Protein AF-A0A037ZF15-F1 (afdb_monomer_lite)

Secondary structure (DSSP, 8-state):
---------------------EEEEEEEE--TT-SS-SEEEEEE-TTT-EEEEEEHHHHHHHSS-EEEEEEEEETTEEEEEEEEEE--STT--EEEEEEEEE-TTT-EEEEEEEETT-S--EEEEEEEEEPPHHHHHHHHHHHHHHHGGGHHHHHHHHHS---SS-EEEEEEEE-S-TT---SS-EEEEEEEE-PPS--EEEEEEE-TTS-EEEEEEEE------SS--EEEEEE--HHHHHHTTTPPP-EEEEEEEEPTTPPPPPPEEEEEETTS--EEEE---PEE-

Structure (mmCIF, N/CA/C/O backbone):
data_AF-A0A037ZF15-F1
#
_entry.id   AF-A0A037ZF15-F1
#
loop_
_atom_site.group_PDB
_atom_site.id
_atom_site.type_symbol
_atom_site.label_atom_id
_atom_site.label_alt_id
_atom_site.label_comp_id
_atom_site.label_asym_id
_atom_site.label_entity_id
_atom_site.label_seq_id
_atom_site.pdbx_PDB_ins_code
_atom_site.Cartn_x
_atom_site.Cartn_y
_atom_site.Cartn_z
_atom_site.occupancy
_atom_site.B_iso_or_equiv
_atom_site.auth_seq_id
_atom_site.auth_comp_id
_atom_site.auth_asym_id
_atom_site.auth_atom_id
_atom_site.pdbx_PDB_model_num
ATOM 1 N N . MET A 1 1 ? 17.202 -53.466 44.828 1.00 41.94 1 MET A N 1
ATOM 2 C CA . MET A 1 1 ? 16.366 -52.278 44.547 1.00 41.94 1 MET A CA 1
ATOM 3 C C . MET A 1 1 ? 16.723 -51.755 43.160 1.00 41.94 1 MET A C 1
ATOM 5 O O . MET A 1 1 ? 17.850 -51.326 42.969 1.00 41.94 1 MET A O 1
ATOM 9 N N . ARG A 1 2 ? 15.831 -51.897 42.168 1.00 46.41 2 ARG A N 1
ATOM 10 C CA . ARG A 1 2 ? 16.036 -51.421 40.786 1.00 46.41 2 ARG A CA 1
ATOM 11 C C . ARG A 1 2 ? 15.234 -50.133 40.595 1.00 46.41 2 ARG A C 1
ATOM 13 O O . ARG A 1 2 ? 14.013 -50.162 40.702 1.00 46.41 2 ARG A O 1
ATOM 20 N N . ALA A 1 3 ? 15.932 -49.024 40.365 1.00 49.81 3 ALA A N 1
ATOM 21 C C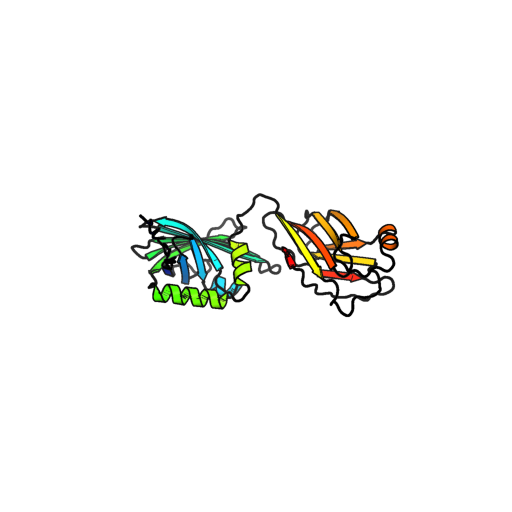A . ALA A 1 3 ? 15.341 -47.717 40.112 1.00 49.81 3 ALA A CA 1
ATOM 22 C C . ALA A 1 3 ? 14.721 -47.685 38.705 1.00 49.81 3 ALA A C 1
ATOM 24 O O . ALA A 1 3 ? 15.424 -47.838 37.707 1.00 49.81 3 ALA A O 1
ATOM 25 N N . PHE A 1 4 ? 13.402 -47.505 38.635 1.00 54.94 4 PHE A N 1
ATOM 26 C CA . PHE A 1 4 ? 12.681 -47.228 37.396 1.00 54.94 4 PHE A CA 1
ATOM 27 C C . PHE A 1 4 ? 12.798 -45.729 37.083 1.00 54.94 4 PHE A C 1
ATOM 29 O O . PHE A 1 4 ? 12.169 -44.896 37.732 1.00 54.94 4 PHE A O 1
ATOM 36 N N . LEU A 1 5 ? 13.624 -45.390 36.093 1.00 58.44 5 LEU A N 1
ATOM 37 C CA . LEU A 1 5 ? 13.696 -44.059 35.488 1.00 58.44 5 LEU A CA 1
ATOM 38 C C . LEU A 1 5 ? 12.471 -43.861 34.580 1.00 58.44 5 LEU A C 1
ATOM 40 O O . LEU A 1 5 ? 12.436 -44.343 33.450 1.00 58.44 5 LEU A O 1
ATOM 44 N N . PHE A 1 6 ? 11.456 -43.159 35.083 1.00 57.12 6 PHE A N 1
ATOM 45 C CA . PHE A 1 6 ? 10.334 -42.670 34.281 1.00 57.12 6 PHE A CA 1
ATOM 46 C C . PHE A 1 6 ? 10.813 -41.489 33.424 1.00 57.12 6 PHE A C 1
ATOM 48 O O . PHE A 1 6 ? 10.979 -40.372 33.912 1.00 57.12 6 PHE A O 1
ATOM 55 N N . SER A 1 7 ? 11.074 -41.744 32.141 1.00 62.94 7 SER A N 1
ATOM 56 C CA . SER A 1 7 ? 11.384 -40.704 31.159 1.00 62.94 7 SER A CA 1
ATOM 57 C C . SER A 1 7 ? 10.085 -40.004 30.751 1.00 62.94 7 SER A C 1
ATOM 59 O O . SER A 1 7 ? 9.268 -40.548 30.010 1.00 62.94 7 SER A O 1
ATOM 61 N N . LEU A 1 8 ? 9.860 -38.810 31.299 1.00 66.56 8 LEU A N 1
ATOM 62 C CA . LEU A 1 8 ? 8.741 -37.936 30.956 1.00 66.56 8 LEU A CA 1
ATOM 63 C C . LEU A 1 8 ? 9.006 -37.331 29.568 1.00 66.56 8 LEU A C 1
ATOM 65 O O . LEU A 1 8 ? 9.701 -36.325 29.433 1.00 66.56 8 LEU A O 1
ATOM 69 N N . ILE A 1 9 ? 8.469 -37.959 28.521 1.00 67.81 9 ILE A N 1
ATOM 70 C CA . ILE A 1 9 ? 8.441 -37.382 27.173 1.00 67.81 9 ILE A CA 1
ATOM 71 C C . ILE A 1 9 ? 7.419 -36.240 27.198 1.00 67.81 9 ILE A C 1
ATOM 73 O O . ILE A 1 9 ? 6.225 -36.436 26.972 1.00 67.81 9 ILE A O 1
ATOM 77 N N . PHE A 1 10 ? 7.889 -35.034 27.521 1.00 66.88 10 PHE A N 1
ATOM 78 C CA . PHE A 1 10 ? 7.120 -33.802 27.384 1.00 66.88 10 PHE A CA 1
ATOM 79 C C . PHE A 1 10 ? 6.881 -33.566 25.888 1.00 66.88 10 PHE A C 1
ATOM 81 O O . PHE A 1 10 ? 7.710 -32.992 25.182 1.00 66.88 10 PHE A O 1
ATOM 88 N N . SER A 1 11 ? 5.755 -34.068 25.383 1.00 64.19 11 SER A N 1
ATOM 89 C CA . SER A 1 11 ? 5.281 -33.772 24.033 1.00 64.19 11 SER A CA 1
ATOM 90 C C . SER A 1 11 ? 4.862 -32.305 23.997 1.00 64.19 11 SER A C 1
ATOM 92 O O . SER A 1 11 ? 3.709 -31.967 24.262 1.00 64.19 11 SER A O 1
ATOM 94 N N . PHE A 1 12 ? 5.824 -31.420 23.726 1.00 63.19 12 PHE A N 1
ATOM 95 C CA . PHE A 1 12 ? 5.587 -30.008 23.449 1.00 63.19 12 PHE A CA 1
ATOM 96 C C . PHE A 1 12 ? 4.746 -29.918 22.172 1.00 63.19 12 PHE A C 1
ATOM 98 O O . PHE A 1 12 ? 5.258 -29.873 21.054 1.00 63.19 12 PHE A O 1
ATOM 105 N N . SER A 1 13 ? 3.425 -29.943 22.341 1.00 57.00 13 SER A N 1
ATOM 106 C CA . SER A 1 13 ? 2.488 -29.621 21.275 1.00 57.00 13 SER A CA 1
ATOM 107 C C . SER A 1 13 ? 2.694 -28.149 20.953 1.00 57.00 13 SER A C 1
ATOM 109 O O . SER A 1 13 ? 2.249 -27.274 21.691 1.00 57.00 13 SER A O 1
ATOM 111 N N . LEU A 1 14 ? 3.432 -27.873 19.878 1.00 64.25 14 LEU A N 1
ATOM 112 C CA . LEU A 1 14 ? 3.553 -26.542 19.299 1.00 64.25 14 LEU A CA 1
ATOM 113 C C . LEU A 1 14 ? 2.180 -26.140 18.753 1.00 64.25 14 LEU A C 1
ATOM 115 O O . LEU A 1 14 ? 1.916 -26.240 17.556 1.00 64.25 14 LEU A O 1
ATOM 119 N N . THR A 1 15 ? 1.289 -25.688 19.632 1.00 58.38 15 THR A N 1
ATOM 120 C CA . THR A 1 15 ? 0.087 -24.970 19.231 1.00 58.38 15 THR A CA 1
ATOM 121 C C . THR A 1 15 ? 0.548 -23.659 18.615 1.00 58.38 15 THR A C 1
ATOM 123 O O . THR A 1 15 ? 0.782 -22.667 19.307 1.00 58.38 15 THR A O 1
ATOM 126 N N . HIS A 1 16 ? 0.730 -23.666 17.295 1.00 62.66 16 HIS A N 1
ATOM 127 C CA . HIS A 1 16 ? 0.762 -22.443 16.516 1.00 62.66 16 HIS A CA 1
ATOM 128 C C . HIS A 1 16 ? -0.604 -21.790 16.689 1.00 62.66 16 HIS A C 1
ATOM 130 O O . HIS A 1 16 ? -1.558 -22.130 15.993 1.00 62.66 16 HIS A O 1
ATOM 136 N N . SER A 1 17 ? -0.711 -20.872 17.650 1.00 66.62 17 SER A N 1
ATOM 137 C CA . SER A 1 17 ? -1.832 -19.947 17.696 1.00 66.62 17 SER A CA 1
ATOM 138 C C . SER A 1 17 ? -1.804 -19.189 16.380 1.00 66.62 17 SER A C 1
ATOM 140 O O . SER A 1 17 ? -0.957 -18.315 16.182 1.00 66.62 17 SER A O 1
ATOM 142 N N . ALA A 1 18 ? -2.671 -19.594 15.455 1.00 72.06 18 ALA A N 1
ATOM 143 C CA . ALA A 1 18 ? -2.921 -18.856 14.237 1.00 72.06 18 ALA A CA 1
ATOM 144 C C . ALA A 1 18 ? -3.407 -17.475 14.676 1.00 72.06 18 ALA A C 1
ATOM 146 O O . ALA A 1 18 ? -4.492 -17.354 15.251 1.00 72.06 18 ALA A O 1
ATOM 147 N N . HIS A 1 19 ? -2.561 -16.463 14.486 1.00 75.69 19 HIS A N 1
ATOM 148 C CA . HIS A 1 19 ? -2.896 -15.094 14.861 1.00 75.69 19 HIS A CA 1
ATOM 149 C C . HIS A 1 19 ? -4.149 -14.679 14.095 1.00 75.69 19 HIS A C 1
ATOM 151 O O . HIS A 1 19 ? -4.355 -15.072 12.942 1.00 75.69 19 HIS A O 1
ATOM 157 N N . ALA A 1 20 ? -5.047 -13.981 14.784 1.00 84.94 20 ALA A N 1
ATOM 158 C CA . ALA A 1 20 ? -6.288 -13.532 14.185 1.00 84.94 20 ALA A CA 1
ATOM 159 C C . ALA A 1 20 ? -5.956 -12.431 13.177 1.00 84.94 20 ALA A C 1
ATOM 161 O O . ALA A 1 20 ? -5.525 -11.347 13.556 1.00 84.94 20 ALA A O 1
ATOM 162 N N . ILE A 1 21 ? -6.133 -12.742 11.897 1.00 91.25 21 ILE A N 1
ATOM 163 C CA . ILE A 1 21 ? -6.060 -11.751 10.831 1.00 91.25 21 ILE A CA 1
ATOM 164 C C . ILE A 1 21 ? -7.295 -10.871 10.935 1.00 91.25 21 ILE A C 1
ATOM 166 O O . ILE A 1 21 ? -8.427 -11.366 10.959 1.00 91.25 21 ILE A O 1
ATOM 170 N N . GLU A 1 22 ? -7.055 -9.571 11.004 1.00 96.19 22 GLU A N 1
ATOM 171 C CA . GLU A 1 22 ? -8.074 -8.536 11.064 1.00 96.19 22 GLU A CA 1
ATOM 172 C C . GLU A 1 22 ? -8.103 -7.763 9.744 1.00 96.19 22 GLU A C 1
ATOM 174 O O . GLU A 1 22 ? -7.170 -7.827 8.938 1.00 96.19 22 GLU A O 1
ATOM 179 N N . GLY A 1 23 ? -9.178 -7.020 9.491 1.00 96.75 23 GLY A N 1
ATOM 180 C CA . GLY A 1 23 ? -9.256 -6.207 8.289 1.00 96.75 23 GLY A CA 1
ATOM 181 C C . GLY A 1 23 ? -10.331 -5.138 8.335 1.00 96.75 23 GLY A C 1
ATOM 182 O O . GLY A 1 23 ? -11.228 -5.168 9.178 1.00 96.75 23 GLY A O 1
ATOM 183 N N . PHE A 1 24 ? -10.217 -4.199 7.405 1.00 98.31 24 PHE A N 1
ATOM 184 C CA . PHE A 1 24 ? -11.147 -3.099 7.211 1.00 98.31 24 PHE A CA 1
ATOM 185 C C . PHE A 1 24 ? -11.479 -2.944 5.731 1.00 98.31 24 PHE A C 1
ATOM 187 O O . PHE A 1 24 ? -10.612 -3.114 4.870 1.00 98.31 24 PHE A O 1
ATOM 194 N N . GLU A 1 25 ? -12.715 -2.552 5.455 1.00 98.12 25 GLU A N 1
ATOM 195 C CA . GLU A 1 25 ? -13.132 -2.008 4.167 1.00 98.12 25 GLU A CA 1
ATOM 196 C C . GLU A 1 25 ? -13.562 -0.562 4.381 1.00 98.12 25 GLU A C 1
ATOM 198 O O . GLU A 1 25 ? -14.406 -0.275 5.229 1.00 98.12 25 GLU A O 1
ATOM 203 N N . CYS A 1 26 ? -12.912 0.357 3.677 1.00 98.31 26 CYS A N 1
ATOM 204 C CA . CYS A 1 26 ? -12.979 1.782 3.949 1.00 98.31 26 CYS A CA 1
ATOM 205 C C . CYS A 1 26 ? -13.532 2.531 2.749 1.00 98.31 26 CYS A C 1
ATOM 207 O O . CYS A 1 26 ? -13.020 2.382 1.643 1.00 98.31 26 CYS A O 1
ATOM 209 N N . GLN A 1 27 ? -14.512 3.394 2.995 1.00 98.19 27 GLN A N 1
ATOM 210 C CA . GLN A 1 27 ? -15.056 4.338 2.033 1.00 98.19 27 GLN A CA 1
ATOM 211 C C . GLN A 1 27 ? -14.604 5.749 2.406 1.00 98.19 27 GLN A C 1
ATOM 213 O O . GLN A 1 27 ? -14.796 6.198 3.537 1.00 98.19 27 GLN A O 1
ATOM 218 N N . ILE A 1 28 ? -13.986 6.444 1.457 1.00 97.50 28 ILE A N 1
ATOM 219 C CA . ILE A 1 28 ? -13.404 7.771 1.631 1.00 97.50 28 ILE A CA 1
ATOM 220 C C . ILE A 1 28 ? -14.238 8.797 0.878 1.00 97.50 28 ILE A C 1
ATOM 222 O O . ILE A 1 28 ? -14.429 8.706 -0.337 1.00 97.50 28 ILE A O 1
ATOM 226 N N . ASP A 1 29 ? -14.680 9.809 1.614 1.00 94.44 29 ASP A N 1
ATOM 227 C CA . ASP A 1 29 ? -15.205 11.036 1.047 1.00 94.44 29 ASP A CA 1
ATOM 228 C C . ASP A 1 29 ? -14.026 11.920 0.619 1.00 94.44 29 ASP A C 1
ATOM 230 O O . ASP A 1 29 ? -13.161 12.312 1.416 1.00 94.44 29 ASP A O 1
ATOM 234 N N . GLN A 1 30 ? -13.948 12.184 -0.681 1.00 86.19 30 GLN A N 1
ATOM 235 C CA . GLN A 1 30 ? -12.920 13.027 -1.266 1.00 86.19 30 GLN A CA 1
ATOM 236 C C . GLN A 1 30 ? -13.493 13.904 -2.369 1.00 86.19 30 GLN A C 1
ATOM 238 O O . GLN A 1 30 ? -14.419 13.532 -3.091 1.00 86.19 30 GLN A O 1
ATOM 243 N N . LYS A 1 31 ? -12.857 15.060 -2.561 1.00 82.69 31 LYS A N 1
ATOM 244 C CA . LYS A 1 31 ? -13.119 15.899 -3.729 1.00 82.69 31 LYS A CA 1
ATOM 245 C C . LYS A 1 31 ? -12.603 15.200 -4.999 1.00 82.69 31 LYS A C 1
ATOM 247 O O . LYS A 1 31 ? -11.514 14.623 -4.944 1.00 82.69 31 LYS A O 1
ATOM 252 N N . PRO A 1 32 ? -13.325 15.297 -6.131 1.00 74.75 32 PRO A N 1
ATOM 253 C CA . PRO A 1 32 ? -12.869 14.771 -7.417 1.00 74.75 32 PRO A CA 1
ATOM 254 C C . PRO A 1 32 ? -11.454 15.246 -7.786 1.00 74.75 32 PRO A C 1
ATOM 256 O O . PRO A 1 32 ? -11.061 16.364 -7.446 1.00 74.75 32 PRO A O 1
ATOM 259 N N . GLY A 1 33 ? -10.702 14.405 -8.503 1.00 69.50 33 GLY A N 1
ATOM 260 C CA . GLY A 1 33 ? -9.379 14.753 -9.045 1.00 69.50 33 GLY A CA 1
ATOM 261 C C . GLY A 1 33 ? -8.201 14.611 -8.074 1.00 69.50 33 GLY A C 1
ATOM 262 O O . GLY A 1 33 ? -7.117 15.114 -8.360 1.00 69.50 33 GLY A O 1
ATOM 263 N N . ARG A 1 34 ? -8.381 13.944 -6.927 1.00 81.44 34 ARG A N 1
ATOM 264 C CA . ARG A 1 34 ? -7.298 13.655 -5.973 1.00 81.44 34 ARG A CA 1
ATOM 265 C C . ARG A 1 34 ? -6.849 12.198 -6.080 1.00 81.44 34 ARG A C 1
ATOM 267 O O . ARG A 1 34 ? -7.652 11.311 -6.331 1.00 81.44 34 ARG A O 1
ATOM 274 N N . TYR A 1 35 ? -5.566 11.944 -5.829 1.00 86.56 35 TYR A N 1
ATOM 275 C CA . TYR A 1 35 ? -4.960 10.599 -5.836 1.00 86.56 35 TYR A CA 1
ATOM 276 C C . TYR A 1 35 ? -5.238 9.783 -4.558 1.00 86.56 35 TYR A C 1
ATOM 278 O O . TYR A 1 35 ? -4.458 8.906 -4.175 1.00 86.56 35 TYR A O 1
ATOM 286 N N . VAL A 1 36 ? -6.322 10.105 -3.854 1.00 93.38 36 VAL A N 1
ATOM 287 C CA . VAL A 1 36 ? -6.802 9.329 -2.712 1.00 93.38 36 VAL A CA 1
ATOM 288 C C . VAL A 1 36 ? -7.813 8.313 -3.266 1.00 93.38 36 VAL A C 1
ATOM 290 O O . VAL A 1 36 ? -8.598 8.662 -4.140 1.00 93.38 36 VAL A O 1
ATOM 293 N N . PRO A 1 37 ? -7.799 7.037 -2.861 1.00 93.75 37 PRO A N 1
ATOM 294 C CA . PRO A 1 37 ? -8.804 6.082 -3.321 1.00 93.75 37 PRO A CA 1
ATOM 295 C C . PRO A 1 37 ? -10.168 6.370 -2.680 1.00 93.75 37 PRO A C 1
ATOM 297 O O . PRO A 1 37 ? -10.235 6.692 -1.495 1.00 93.75 37 PRO A O 1
ATOM 300 N N . HIS A 1 38 ? -11.256 6.208 -3.441 1.00 96.00 38 HIS A N 1
ATOM 301 C CA . HIS A 1 38 ? -12.625 6.280 -2.904 1.00 96.00 38 HIS A CA 1
ATOM 302 C C . HIS A 1 38 ? -12.962 5.092 -2.004 1.00 96.00 38 HIS A C 1
ATOM 304 O O . HIS A 1 38 ? -13.712 5.239 -1.045 1.00 96.00 38 HIS A O 1
ATOM 310 N N . VAL A 1 39 ? -12.424 3.915 -2.325 1.00 96.81 39 VAL A N 1
ATOM 311 C CA . VAL A 1 39 ? -12.587 2.692 -1.542 1.00 96.81 39 VAL A CA 1
ATOM 312 C C . VAL A 1 39 ? -11.239 1.994 -1.462 1.00 96.81 39 VAL A C 1
ATOM 314 O O . VAL A 1 39 ? -10.546 1.891 -2.475 1.00 96.81 39 VAL A O 1
ATOM 317 N N . PHE A 1 40 ? -10.871 1.515 -0.278 1.00 97.94 40 PHE A N 1
ATOM 318 C CA . PHE A 1 40 ? -9.743 0.603 -0.118 1.00 97.94 40 PHE A CA 1
ATOM 319 C C . PHE A 1 40 ? -10.054 -0.469 0.921 1.00 97.94 40 PHE A C 1
ATOM 321 O O . PHE A 1 40 ? -10.785 -0.234 1.885 1.00 97.94 40 PHE A O 1
ATOM 328 N N . SER A 1 41 ? -9.457 -1.639 0.745 1.00 98.12 41 SER A N 1
ATOM 329 C CA . SER A 1 41 ? -9.519 -2.736 1.702 1.00 98.12 41 SER A CA 1
ATOM 330 C C . SER A 1 41 ? -8.125 -3.011 2.250 1.00 98.12 41 SER A C 1
ATOM 332 O O . SER A 1 41 ? -7.133 -2.953 1.520 1.00 98.12 41 SER A O 1
ATOM 334 N N . VAL A 1 42 ? -8.041 -3.319 3.541 1.00 97.94 42 VAL A N 1
ATOM 335 C CA . VAL A 1 42 ? -6.786 -3.665 4.211 1.00 97.94 42 VAL A CA 1
ATOM 336 C C . VAL A 1 42 ? -6.982 -4.881 5.103 1.00 97.94 42 VAL A C 1
ATOM 338 O O . VAL A 1 42 ? -7.932 -4.931 5.879 1.00 97.94 42 VAL A O 1
ATOM 341 N N . THR A 1 43 ? -6.073 -5.848 5.019 1.00 97.19 43 THR A N 1
ATOM 342 C CA . THR A 1 43 ? -5.933 -6.926 6.008 1.00 97.19 43 THR A CA 1
ATOM 343 C C . THR A 1 43 ? -4.613 -6.761 6.739 1.00 97.19 43 THR A C 1
ATOM 345 O O . THR A 1 43 ? -3.643 -6.267 6.162 1.00 97.19 43 THR A O 1
ATOM 348 N N . TYR A 1 44 ? -4.561 -7.130 8.015 1.00 96.81 44 TYR A N 1
ATOM 349 C CA . TYR A 1 44 ? -3.337 -7.036 8.798 1.00 96.81 44 TYR A CA 1
ATOM 350 C C . TYR A 1 44 ? -3.268 -8.074 9.914 1.00 96.81 44 TYR A C 1
ATOM 352 O O . TYR A 1 44 ? -4.286 -8.540 10.428 1.00 96.81 44 TYR A O 1
ATOM 360 N N . ASP A 1 45 ? -2.038 -8.389 10.307 1.00 95.06 45 ASP A N 1
ATOM 361 C CA . ASP A 1 45 ? -1.735 -9.192 11.486 1.00 95.06 45 ASP A CA 1
ATOM 362 C C . ASP A 1 45 ? -1.197 -8.269 12.597 1.00 95.06 45 ASP A C 1
ATOM 364 O O . ASP A 1 45 ? -0.128 -7.659 12.441 1.00 95.06 45 ASP A O 1
ATOM 368 N N . PRO A 1 46 ? -1.896 -8.144 13.741 1.00 94.88 46 PRO A N 1
ATOM 369 C CA . PRO A 1 46 ? -1.472 -7.266 14.828 1.00 94.88 46 PRO A CA 1
ATOM 370 C C . PRO A 1 46 ? -0.124 -7.672 15.444 1.00 94.88 46 PRO A C 1
ATOM 372 O O . PRO A 1 46 ? 0.569 -6.814 16.000 1.00 94.88 46 PRO A O 1
ATOM 375 N N . LYS A 1 47 ? 0.273 -8.949 15.344 1.00 92.56 47 LYS A N 1
ATOM 376 C CA . LYS A 1 47 ? 1.525 -9.453 15.917 1.00 92.56 47 LYS A CA 1
ATOM 377 C C . LYS A 1 47 ? 2.725 -9.132 15.035 1.00 92.56 47 LYS A C 1
ATOM 379 O O . LYS A 1 47 ? 3.700 -8.568 15.529 1.00 92.56 47 LYS A O 1
ATOM 384 N N . SER A 1 48 ? 2.674 -9.495 13.754 1.00 93.31 48 SER A N 1
ATOM 385 C CA . SER A 1 48 ? 3.775 -9.232 12.814 1.00 93.31 48 SER A CA 1
ATOM 386 C C . SER A 1 48 ? 3.821 -7.777 12.340 1.00 93.31 48 SER A C 1
ATOM 388 O O . SER A 1 48 ? 4.865 -7.314 11.880 1.00 93.31 48 SER A O 1
ATOM 390 N N . ARG A 1 49 ? 2.713 -7.033 12.489 1.00 95.25 49 ARG A N 1
ATOM 391 C CA . ARG A 1 49 ? 2.519 -5.678 11.947 1.00 95.25 49 ARG A CA 1
ATOM 392 C C . ARG A 1 49 ? 2.659 -5.614 10.424 1.00 95.25 49 ARG A C 1
ATOM 394 O O . ARG A 1 49 ? 2.886 -4.531 9.872 1.00 95.25 49 ARG A O 1
ATOM 401 N N . GLU A 1 50 ? 2.514 -6.749 9.751 1.00 94.44 50 GLU A N 1
ATOM 402 C CA . GLU A 1 50 ? 2.385 -6.825 8.302 1.00 94.44 50 GLU A CA 1
ATOM 403 C C . GLU A 1 50 ? 0.926 -6.571 7.904 1.00 94.44 50 GLU A C 1
ATOM 405 O O . GLU A 1 50 ? -0.008 -6.891 8.643 1.00 94.44 50 GLU A O 1
ATOM 410 N N . ALA A 1 51 ? 0.738 -5.934 6.752 1.00 96.25 51 ALA A N 1
ATOM 411 C CA . ALA A 1 51 ? -0.573 -5.656 6.191 1.00 96.25 51 ALA A CA 1
ATOM 412 C C . ALA A 1 51 ? -0.545 -5.798 4.665 1.00 96.25 51 ALA A C 1
ATOM 414 O O . ALA A 1 51 ? 0.505 -5.654 4.037 1.00 96.25 51 ALA A O 1
ATOM 415 N N . LEU A 1 52 ? -1.706 -6.036 4.068 1.00 95.81 52 LEU A N 1
ATOM 416 C CA . LEU A 1 52 ? -1.927 -6.017 2.625 1.00 95.81 52 LEU A CA 1
ATOM 417 C C . LEU A 1 52 ? -3.043 -5.022 2.325 1.00 95.81 52 LEU A C 1
ATOM 419 O O . LEU A 1 52 ? -4.070 -5.030 3.002 1.00 95.81 52 LEU A O 1
ATOM 423 N N . VAL A 1 53 ? -2.835 -4.160 1.335 1.00 97.06 53 VAL A N 1
ATOM 424 C CA . VAL A 1 53 ? -3.793 -3.123 0.930 1.00 97.06 53 VAL A CA 1
ATOM 425 C C . VAL A 1 53 ? -4.161 -3.322 -0.532 1.00 97.06 53 VAL A C 1
ATOM 427 O O . VAL A 1 53 ? -3.302 -3.633 -1.359 1.00 97.06 53 VAL A O 1
ATOM 430 N N . PHE A 1 54 ? -5.433 -3.114 -0.852 1.00 96.81 54 PHE A N 1
ATOM 431 C CA . PHE A 1 54 ? -5.938 -3.114 -2.217 1.00 96.81 54 PHE A CA 1
ATOM 432 C C . PHE A 1 54 ? -6.949 -1.984 -2.408 1.00 96.81 54 PHE A C 1
ATOM 434 O O . PHE A 1 54 ? -7.790 -1.740 -1.546 1.00 96.81 54 PHE A O 1
ATOM 441 N N . ASP A 1 55 ? -6.853 -1.291 -3.535 1.00 95.75 55 ASP A N 1
ATOM 442 C CA . ASP A 1 55 ? -7.745 -0.211 -3.947 1.00 95.75 55 ASP A CA 1
ATOM 443 C C . ASP A 1 55 ? -7.725 -0.085 -5.479 1.00 95.75 55 ASP A C 1
ATOM 445 O O . ASP A 1 55 ? -6.944 -0.758 -6.152 1.00 95.75 55 ASP A O 1
ATOM 449 N N . SER A 1 56 ? -8.564 0.784 -6.045 1.00 93.19 56 SER A N 1
ATOM 450 C CA . SER A 1 56 ? -8.656 0.964 -7.501 1.00 93.19 56 SER A CA 1
ATOM 451 C C . SER A 1 56 ? -7.386 1.539 -8.145 1.00 93.19 56 SER A C 1
ATOM 453 O O . SER A 1 56 ? -7.125 1.300 -9.320 1.00 93.19 56 SER A O 1
ATOM 455 N N . THR A 1 57 ? -6.590 2.309 -7.401 1.00 91.75 57 THR A N 1
ATOM 456 C CA . THR A 1 57 ? -5.298 2.843 -7.861 1.00 91.75 57 THR A CA 1
ATOM 457 C C . THR A 1 57 ? -4.261 1.724 -7.918 1.00 91.75 57 THR A C 1
ATOM 459 O O . THR A 1 57 ? -3.523 1.598 -8.895 1.00 91.75 57 THR A O 1
ATOM 462 N N . ILE A 1 58 ? -4.217 0.891 -6.879 1.00 93.94 58 ILE A N 1
ATOM 463 C CA . ILE A 1 58 ? -3.376 -0.302 -6.802 1.00 93.94 58 ILE A CA 1
ATOM 464 C C . ILE A 1 58 ? -3.744 -1.274 -7.921 1.00 93.94 58 ILE A C 1
ATOM 466 O O . ILE A 1 58 ? -2.855 -1.730 -8.633 1.00 93.94 58 ILE A O 1
ATOM 470 N N . ASP A 1 59 ? -5.032 -1.536 -8.127 1.00 92.50 59 ASP A N 1
ATOM 471 C CA . ASP A 1 59 ? -5.517 -2.391 -9.209 1.00 92.50 59 ASP A CA 1
ATOM 472 C C . ASP A 1 59 ? -5.081 -1.859 -10.581 1.00 92.50 59 ASP A C 1
ATOM 474 O O . ASP A 1 59 ? -4.415 -2.556 -11.343 1.00 92.50 59 ASP A O 1
ATOM 478 N N . HIS A 1 60 ? -5.321 -0.573 -10.848 1.00 88.44 60 HIS A N 1
ATOM 479 C CA . HIS A 1 60 ? -4.952 0.050 -12.117 1.00 88.44 60 HIS A CA 1
ATOM 480 C C . HIS A 1 60 ? -3.442 -0.024 -12.416 1.00 88.44 60 HIS A C 1
ATOM 482 O O . HIS A 1 60 ? -3.040 -0.265 -13.557 1.00 88.44 60 HIS A O 1
ATOM 488 N N . PHE A 1 61 ? -2.583 0.181 -11.409 1.00 87.19 61 PHE A N 1
ATOM 489 C CA . PHE A 1 61 ? -1.135 0.247 -11.626 1.00 87.19 61 PHE A CA 1
ATOM 490 C C . PHE A 1 61 ? -0.377 -1.056 -11.373 1.00 87.19 61 PHE A C 1
ATOM 492 O O . PHE A 1 61 ? 0.713 -1.210 -11.925 1.00 87.19 61 PHE A O 1
ATOM 499 N N . PHE A 1 62 ? -0.894 -1.967 -10.560 1.00 86.81 62 PHE A N 1
ATOM 500 C CA . PHE A 1 62 ? -0.184 -3.175 -10.132 1.00 86.81 62 PHE A CA 1
ATOM 501 C C . PHE A 1 62 ? -1.006 -4.448 -10.357 1.00 86.81 62 PHE A C 1
ATOM 503 O O . PHE A 1 62 ? -0.412 -5.515 -10.468 1.00 86.81 62 PHE A O 1
ATOM 510 N N . GLY A 1 63 ? -2.339 -4.354 -10.435 1.00 89.06 63 GLY A N 1
ATOM 511 C CA . GLY A 1 63 ? -3.250 -5.489 -10.634 1.00 89.06 63 GLY A CA 1
ATOM 512 C C . GLY A 1 63 ? -3.315 -6.471 -9.460 1.00 89.06 63 GLY A C 1
ATOM 513 O O . GLY A 1 63 ? -4.017 -7.476 -9.527 1.00 89.06 63 GLY A O 1
ATOM 514 N N . VAL A 1 64 ? -2.566 -6.207 -8.388 1.00 90.81 64 VAL A N 1
ATOM 515 C CA . VAL A 1 64 ? -2.447 -7.071 -7.213 1.00 90.81 64 VAL A CA 1
ATOM 516 C C . VAL A 1 64 ? -2.331 -6.219 -5.950 1.00 90.81 64 VAL A C 1
ATOM 518 O O . VAL A 1 64 ? -1.825 -5.096 -6.019 1.00 90.81 64 VAL A O 1
ATOM 521 N N . PRO A 1 65 ? -2.758 -6.728 -4.784 1.00 93.75 65 PRO A N 1
ATOM 522 C CA . PRO A 1 65 ? -2.566 -6.055 -3.507 1.00 93.75 65 PRO A CA 1
ATOM 523 C C . PRO A 1 65 ? -1.101 -5.779 -3.229 1.00 93.75 65 PRO A C 1
ATOM 525 O O . PRO A 1 65 ? -0.215 -6.536 -3.611 1.00 93.75 65 PRO A O 1
ATOM 528 N N . ILE A 1 66 ? -0.855 -4.704 -2.504 1.00 93.81 66 ILE A N 1
ATOM 529 C CA . ILE A 1 66 ? 0.488 -4.286 -2.132 1.00 93.81 66 ILE A CA 1
ATOM 530 C C . ILE A 1 66 ? 0.715 -4.473 -0.643 1.00 93.81 66 ILE A C 1
ATOM 532 O O . ILE A 1 66 ? -0.172 -4.288 0.192 1.00 93.81 66 ILE A O 1
ATOM 536 N N . ALA A 1 67 ? 1.955 -4.798 -0.310 1.00 94.25 67 ALA A N 1
ATOM 537 C CA . ALA A 1 67 ? 2.378 -4.896 1.068 1.00 94.25 67 ALA A CA 1
ATOM 538 C C . ALA A 1 67 ? 2.421 -3.517 1.744 1.00 94.25 67 ALA A C 1
ATOM 540 O O . ALA A 1 67 ? 2.936 -2.525 1.219 1.00 94.25 67 ALA A O 1
ATOM 541 N N . ALA A 1 68 ? 1.884 -3.490 2.954 1.00 96.19 68 ALA A N 1
ATOM 542 C CA . ALA A 1 68 ? 1.790 -2.351 3.841 1.00 96.19 68 ALA A CA 1
ATOM 543 C C . ALA A 1 68 ? 2.328 -2.730 5.226 1.00 96.19 68 ALA A C 1
ATOM 545 O O . ALA A 1 68 ? 2.616 -3.890 5.528 1.00 96.19 68 ALA A O 1
ATOM 546 N N . ARG A 1 69 ? 2.475 -1.732 6.095 1.00 96.12 69 ARG A N 1
ATOM 547 C CA . ARG A 1 69 ? 2.926 -1.934 7.472 1.00 96.12 69 ARG A CA 1
ATOM 548 C C . ARG A 1 69 ? 2.022 -1.228 8.458 1.00 96.12 69 ARG A C 1
ATOM 550 O O . ARG A 1 69 ? 1.627 -0.079 8.242 1.00 96.12 69 ARG A O 1
ATOM 557 N N . VAL A 1 70 ? 1.802 -1.875 9.595 1.00 97.50 70 VAL A N 1
ATOM 558 C CA . VAL A 1 70 ? 1.170 -1.249 10.748 1.00 97.50 70 VAL A CA 1
ATOM 559 C C . VAL A 1 70 ? 2.227 -0.532 11.586 1.00 97.50 70 VAL A C 1
ATOM 561 O O . VAL A 1 70 ? 3.062 -1.131 12.259 1.00 97.50 70 VAL A O 1
ATOM 564 N N . THR A 1 71 ? 2.222 0.793 11.512 1.00 97.00 71 THR A N 1
ATOM 565 C CA . THR A 1 71 ? 3.214 1.657 12.173 1.00 97.00 71 THR A CA 1
ATOM 566 C C . THR A 1 71 ? 2.835 1.999 13.613 1.00 97.00 71 THR A C 1
ATOM 568 O O . THR A 1 71 ? 3.708 2.312 14.419 1.00 97.00 71 THR A O 1
ATOM 571 N N . ALA A 1 72 ? 1.548 1.918 13.956 1.00 97.62 72 ALA A N 1
ATOM 572 C CA . ALA A 1 72 ? 1.041 2.106 15.311 1.00 97.62 72 ALA A CA 1
ATOM 573 C C . ALA A 1 72 ? -0.277 1.344 15.501 1.00 97.62 72 ALA A C 1
ATOM 575 O O . ALA A 1 72 ? -1.107 1.343 14.594 1.00 97.62 72 ALA A O 1
ATOM 576 N N . ILE A 1 73 ? -0.471 0.755 16.684 1.00 97.69 73 ILE A N 1
ATOM 577 C CA . ILE A 1 73 ? -1.708 0.082 17.108 1.00 97.69 73 ILE A CA 1
ATOM 578 C C . ILE A 1 73 ? -2.018 0.531 18.537 1.00 97.69 73 ILE A C 1
ATOM 580 O O . ILE A 1 73 ? -1.153 0.464 19.410 1.00 97.69 73 ILE A O 1
ATOM 584 N N . SER A 1 74 ? -3.238 0.999 18.770 1.00 97.50 74 SER A N 1
ATOM 585 C CA . SER A 1 74 ? -3.815 1.280 20.083 1.00 97.50 74 SER A CA 1
ATOM 586 C C . SER A 1 74 ? -5.325 1.037 20.047 1.00 97.50 74 SER A C 1
ATOM 588 O O . SER A 1 74 ? -5.916 0.857 18.983 1.00 97.50 74 SER A O 1
ATOM 590 N N . SER A 1 75 ? -5.976 1.113 21.209 1.00 96.81 75 SER A N 1
ATOM 591 C CA . SER A 1 75 ? -7.434 0.975 21.329 1.00 96.81 75 SER A CA 1
ATOM 592 C C . SER A 1 75 ? -8.239 2.062 20.605 1.00 96.81 75 SER A C 1
ATOM 594 O O . SER A 1 75 ? -9.451 1.932 20.475 1.00 96.81 75 SER A O 1
ATOM 596 N N . THR A 1 76 ? -7.598 3.144 20.162 1.00 97.25 76 THR A N 1
ATOM 597 C CA . THR A 1 76 ? -8.237 4.282 19.479 1.00 97.25 76 THR A CA 1
ATOM 598 C C . THR A 1 76 ? -7.668 4.540 18.090 1.00 97.25 76 THR A C 1
ATOM 600 O O . THR A 1 76 ? -8.166 5.414 17.382 1.00 97.25 76 THR A O 1
ATOM 603 N N . ARG A 1 77 ? -6.603 3.831 17.693 1.00 97.88 77 ARG A N 1
ATOM 604 C CA . ARG A 1 77 ? -5.882 4.146 16.465 1.00 97.88 77 ARG A CA 1
ATOM 605 C C . ARG A 1 77 ? -5.078 2.972 15.929 1.00 97.88 77 ARG A C 1
ATOM 607 O O . ARG A 1 77 ? -4.179 2.477 16.600 1.00 97.88 77 ARG A O 1
ATOM 614 N N . ILE A 1 78 ? -5.277 2.664 14.657 1.00 98.38 78 ILE A N 1
ATOM 615 C CA . ILE A 1 78 ? -4.400 1.803 13.867 1.00 98.38 78 ILE A CA 1
ATOM 616 C C . ILE A 1 78 ? -3.874 2.628 12.695 1.00 98.38 78 ILE A C 1
ATOM 618 O O . ILE A 1 78 ? -4.648 3.264 11.981 1.00 98.38 78 ILE A O 1
ATOM 622 N N . ARG A 1 79 ? -2.549 2.682 12.522 1.00 98.38 79 ARG A N 1
ATOM 623 C CA . ARG A 1 79 ? -1.912 3.447 11.443 1.00 98.38 79 ARG A CA 1
ATOM 624 C C . ARG A 1 79 ? -1.243 2.521 10.440 1.00 98.38 79 ARG A C 1
ATOM 626 O O . ARG A 1 79 ? -0.221 1.910 10.748 1.00 98.38 79 ARG A O 1
ATOM 633 N N . PHE A 1 80 ? -1.760 2.525 9.223 1.00 98.38 80 PHE A N 1
ATOM 634 C CA . PHE A 1 80 ? -1.216 1.817 8.074 1.00 98.38 80 PHE A CA 1
ATOM 635 C C . PHE A 1 80 ? -0.338 2.747 7.240 1.00 98.38 80 PHE A C 1
ATOM 637 O O . PHE A 1 80 ? -0.651 3.926 7.070 1.00 98.38 80 PHE A O 1
ATOM 644 N N . SER A 1 81 ? 0.761 2.216 6.714 1.00 97.06 81 SER A N 1
ATOM 645 C CA . SER A 1 81 ? 1.635 2.925 5.784 1.00 97.06 81 SER A CA 1
ATOM 646 C C . SER A 1 81 ? 2.044 2.004 4.646 1.00 97.06 81 SER A C 1
ATOM 648 O O . SER A 1 81 ? 2.429 0.858 4.884 1.00 97.06 81 SER A O 1
ATOM 650 N N . TRP A 1 82 ? 1.972 2.510 3.421 1.00 96.31 82 TRP A N 1
ATOM 651 C CA . TRP A 1 82 ? 2.423 1.803 2.228 1.00 96.31 82 TRP A CA 1
ATOM 652 C C . TRP A 1 82 ? 2.957 2.777 1.188 1.00 96.31 82 TRP A C 1
ATOM 654 O O . TRP A 1 82 ? 2.827 4.000 1.308 1.00 96.31 82 TRP A O 1
ATOM 664 N N . ARG A 1 83 ? 3.611 2.233 0.165 1.00 92.88 83 ARG A N 1
ATOM 665 C CA . ARG A 1 83 ? 4.168 3.019 -0.931 1.00 92.88 83 ARG A CA 1
ATOM 666 C C . ARG A 1 83 ? 3.819 2.376 -2.255 1.00 92.88 83 ARG A C 1
ATOM 668 O O . ARG A 1 83 ? 3.935 1.165 -2.397 1.00 92.88 83 ARG A O 1
ATOM 675 N N . LEU A 1 84 ? 3.462 3.211 -3.221 1.00 92.50 84 LEU A N 1
ATOM 676 C CA . LEU A 1 84 ? 3.343 2.815 -4.615 1.00 92.50 84 LEU A CA 1
ATOM 677 C C . LEU A 1 84 ? 4.598 3.260 -5.336 1.00 92.50 84 LEU A C 1
ATOM 679 O O . LEU A 1 84 ? 4.939 4.448 -5.336 1.00 92.50 84 LEU A O 1
ATOM 683 N N . ARG A 1 85 ? 5.291 2.292 -5.929 1.00 89.56 85 ARG A N 1
ATOM 684 C CA . ARG A 1 85 ? 6.442 2.552 -6.775 1.00 89.56 85 ARG A CA 1
ATOM 685 C C . ARG A 1 85 ? 6.321 1.761 -8.060 1.00 89.56 85 ARG A C 1
ATOM 687 O O . ARG A 1 85 ? 6.501 0.551 -8.053 1.00 89.56 85 ARG A O 1
ATOM 694 N N . ARG A 1 86 ? 6.082 2.464 -9.160 1.00 83.56 86 ARG A N 1
ATOM 695 C CA . ARG A 1 86 ? 6.159 1.895 -10.501 1.00 83.56 86 ARG A CA 1
ATOM 696 C C . ARG A 1 86 ? 7.096 2.757 -11.315 1.00 83.56 86 ARG A C 1
ATOM 698 O O . ARG A 1 86 ? 6.941 3.974 -11.372 1.00 83.56 86 ARG A O 1
ATOM 705 N N . SER A 1 87 ? 8.100 2.127 -11.900 1.00 77.69 87 SER A N 1
ATOM 706 C CA . SER A 1 87 ? 8.924 2.775 -12.908 1.00 77.69 87 SER A CA 1
ATOM 707 C C . SER A 1 87 ? 8.501 2.221 -14.250 1.00 77.69 87 SER A C 1
ATOM 709 O O . SER A 1 87 ? 8.656 1.036 -14.511 1.00 77.69 87 SER A O 1
ATOM 711 N N . GLY A 1 88 ? 7.876 3.080 -15.044 1.00 68.81 88 GLY A N 1
ATOM 712 C CA . GLY A 1 88 ? 7.660 2.853 -16.464 1.00 68.81 88 GLY A CA 1
ATOM 713 C C . GLY A 1 88 ? 8.287 3.988 -17.269 1.00 68.81 88 GLY A C 1
ATOM 714 O O . GLY A 1 88 ? 9.072 4.775 -16.731 1.00 68.81 88 GLY A O 1
ATOM 715 N N . GLY A 1 89 ? 7.936 4.066 -18.555 1.00 54.84 89 GLY A N 1
ATOM 716 C CA . GLY A 1 89 ? 8.352 5.156 -19.442 1.00 54.84 89 GLY A CA 1
ATOM 717 C C . GLY A 1 89 ? 7.926 6.544 -18.937 1.00 54.84 89 GLY A C 1
ATOM 718 O O . GLY A 1 89 ? 7.284 6.665 -17.893 1.00 54.84 89 GLY A O 1
ATOM 719 N N . LEU A 1 90 ? 8.277 7.590 -19.696 1.00 47.25 90 LEU A N 1
ATOM 720 C CA . LEU A 1 90 ? 8.175 9.019 -19.331 1.00 47.25 90 LEU A CA 1
ATOM 721 C C . LEU A 1 90 ? 6.873 9.444 -18.617 1.00 47.25 90 LEU A C 1
ATOM 723 O O . LEU A 1 90 ? 6.914 10.357 -17.798 1.00 47.25 90 LEU A O 1
ATOM 727 N N . GLU A 1 91 ? 5.751 8.767 -18.862 1.00 55.75 91 GLU A N 1
ATOM 728 C CA . GLU A 1 91 ? 4.423 9.128 -18.347 1.00 55.75 91 GLU A CA 1
ATOM 729 C C . GLU A 1 91 ? 3.958 8.338 -17.104 1.00 55.75 91 GLU A C 1
ATOM 731 O O . GLU A 1 91 ? 2.907 8.641 -16.550 1.00 55.75 91 GLU A O 1
ATOM 736 N N . THR A 1 92 ? 4.704 7.332 -16.624 1.00 65.81 92 THR A N 1
ATOM 737 C CA . THR A 1 92 ? 4.193 6.371 -15.608 1.00 65.81 92 THR A CA 1
ATOM 738 C C . THR A 1 92 ? 5.091 6.194 -14.381 1.00 65.81 92 THR A C 1
ATOM 740 O O . THR A 1 92 ? 5.023 5.178 -13.686 1.00 65.81 92 THR A O 1
ATOM 743 N N . ASN A 1 93 ? 5.942 7.180 -14.074 1.00 80.88 93 ASN A N 1
ATOM 744 C CA . ASN A 1 93 ? 6.769 7.125 -12.867 1.00 80.88 93 ASN A CA 1
ATOM 745 C C . ASN A 1 93 ? 5.950 7.496 -11.625 1.00 80.88 93 ASN A C 1
ATOM 747 O O . ASN A 1 93 ? 5.777 8.668 -11.290 1.00 80.88 93 ASN A O 1
ATOM 751 N N . ILE A 1 94 ? 5.457 6.478 -10.929 1.00 85.38 94 ILE A N 1
ATOM 752 C CA . ILE A 1 94 ? 4.641 6.637 -9.728 1.00 85.38 94 ILE A CA 1
ATOM 753 C C . ILE A 1 94 ? 5.523 6.410 -8.521 1.00 85.38 94 ILE A C 1
ATOM 755 O O . ILE A 1 94 ? 6.164 5.367 -8.388 1.00 85.38 94 ILE A O 1
ATOM 759 N N . LYS A 1 95 ? 5.541 7.396 -7.628 1.00 91.81 95 LYS A N 1
ATOM 760 C CA . LYS A 1 95 ? 6.256 7.348 -6.353 1.00 91.81 95 LYS A CA 1
ATOM 761 C C . LYS A 1 95 ? 5.414 8.022 -5.288 1.00 91.81 95 LYS A C 1
ATOM 763 O O . LYS A 1 95 ? 5.603 9.203 -5.006 1.00 91.81 95 LYS A O 1
ATOM 768 N N . TRP A 1 96 ? 4.461 7.295 -4.727 1.00 93.62 96 TRP A N 1
ATOM 769 C CA . TRP A 1 96 ? 3.497 7.839 -3.773 1.00 93.62 96 TRP A CA 1
ATOM 770 C C . TRP A 1 96 ? 3.633 7.149 -2.420 1.00 93.62 96 TRP A C 1
ATOM 772 O O . TRP A 1 96 ? 3.829 5.937 -2.344 1.00 93.62 96 TRP A O 1
ATOM 782 N N . ALA A 1 97 ? 3.549 7.928 -1.346 1.00 95.56 97 ALA A N 1
ATOM 783 C CA . ALA A 1 97 ? 3.554 7.439 0.023 1.00 95.56 97 ALA A CA 1
ATOM 784 C C . ALA A 1 97 ? 2.182 7.665 0.655 1.00 95.56 97 ALA A C 1
ATOM 786 O O . ALA A 1 97 ? 1.705 8.797 0.725 1.00 95.56 97 ALA A O 1
ATOM 787 N N . TYR A 1 98 ? 1.579 6.586 1.135 1.00 97.19 98 TYR A N 1
ATOM 788 C CA . TYR A 1 98 ? 0.258 6.579 1.738 1.00 97.19 98 TYR A CA 1
ATOM 789 C C . TYR A 1 98 ? 0.363 6.371 3.244 1.00 97.19 98 TYR A C 1
ATOM 791 O O . TYR A 1 98 ? 1.185 5.586 3.729 1.00 97.19 98 TYR A O 1
ATOM 799 N N . ASN A 1 99 ? -0.491 7.066 3.990 1.00 97.88 99 ASN A N 1
ATOM 800 C CA . ASN A 1 99 ? -0.677 6.855 5.418 1.00 97.88 99 ASN A CA 1
ATOM 801 C C . ASN A 1 99 ? -2.166 6.913 5.740 1.00 97.88 99 ASN A C 1
ATOM 803 O O . ASN A 1 99 ? -2.775 7.972 5.597 1.00 97.88 99 ASN A O 1
ATOM 807 N N . ALA A 1 100 ? -2.727 5.802 6.208 1.00 98.31 100 ALA A N 1
ATOM 808 C CA . ALA A 1 100 ? -4.104 5.733 6.676 1.00 98.31 100 ALA A CA 1
ATOM 809 C C . ALA A 1 100 ? -4.138 5.543 8.193 1.00 98.31 100 ALA A C 1
ATOM 811 O O . ALA A 1 100 ? -3.338 4.804 8.765 1.00 98.31 100 ALA A O 1
ATOM 812 N N . VAL A 1 101 ? -5.062 6.228 8.852 1.00 98.62 101 VAL A N 1
ATOM 813 C CA . VAL A 1 101 ? -5.299 6.140 10.289 1.00 98.62 101 VAL A CA 1
ATOM 814 C C . VAL A 1 101 ? -6.758 5.780 10.493 1.00 98.62 101 VAL A C 1
ATOM 816 O O . VAL A 1 101 ? -7.617 6.592 10.168 1.00 98.62 101 VAL A O 1
ATOM 819 N N . VAL A 1 102 ? -7.012 4.593 11.038 1.00 98.62 102 VAL A N 1
ATOM 820 C CA . VAL A 1 102 ? -8.354 4.077 11.336 1.00 98.62 102 VAL A CA 1
ATOM 821 C C . VAL A 1 102 ? -8.565 4.083 12.846 1.00 98.62 102 VAL A C 1
ATOM 823 O O . VAL A 1 102 ? -7.690 3.645 13.598 1.00 98.62 102 VAL A O 1
ATOM 826 N N . ASN A 1 103 ? -9.711 4.574 13.306 1.00 98.44 103 ASN A N 1
ATOM 827 C CA . ASN A 1 103 ? -10.164 4.396 14.678 1.00 98.44 103 ASN A CA 1
ATOM 828 C C . ASN A 1 103 ? -11.010 3.113 14.757 1.00 98.44 103 ASN A C 1
ATOM 830 O O . ASN A 1 103 ? -12.126 3.088 14.238 1.00 98.44 103 ASN A O 1
ATOM 834 N N . PRO A 1 104 ? -10.524 2.046 15.415 1.00 97.31 104 PRO A N 1
ATOM 835 C CA . PRO A 1 104 ? -11.217 0.760 15.426 1.00 97.31 104 PRO A CA 1
ATOM 836 C C . PRO A 1 104 ? -12.545 0.781 16.199 1.00 97.31 104 PRO A C 1
ATOM 838 O O . PRO A 1 104 ? -13.330 -0.149 16.055 1.00 97.31 104 PRO A O 1
ATOM 841 N N . LYS A 1 105 ? -12.815 1.808 17.022 1.00 97.19 105 LYS A N 1
ATOM 842 C CA . LYS A 1 105 ? -14.053 1.888 17.815 1.00 97.19 105 LYS A CA 1
ATOM 843 C C . LYS A 1 105 ? -15.247 2.402 17.021 1.00 97.19 105 LYS A C 1
ATOM 845 O O . LYS A 1 105 ? -16.352 1.918 17.224 1.00 97.19 105 LYS A O 1
ATOM 850 N N . ASN A 1 106 ? -15.036 3.417 16.187 1.00 97.88 106 ASN A N 1
ATOM 851 C CA . ASN A 1 106 ? -16.109 4.093 15.453 1.00 97.88 106 ASN A CA 1
ATOM 852 C C . ASN A 1 106 ? -15.945 4.013 13.928 1.00 97.88 106 ASN A C 1
ATOM 854 O O . ASN A 1 106 ? -16.782 4.537 13.204 1.00 97.88 106 ASN A O 1
ATOM 858 N N . GLY A 1 107 ? -14.875 3.381 13.441 1.00 97.88 107 GLY A N 1
ATOM 859 C CA . GLY A 1 107 ? -14.615 3.213 12.017 1.00 97.88 107 GLY A CA 1
ATOM 860 C C . GLY A 1 107 ? -14.095 4.467 11.318 1.00 97.88 107 GLY A C 1
ATOM 861 O O . GLY A 1 107 ? -13.811 4.400 10.130 1.00 97.88 107 GLY A O 1
ATOM 862 N N . GLU A 1 108 ? -13.926 5.606 11.994 1.00 98.50 108 GLU A N 1
ATOM 863 C CA . GLU A 1 108 ? -13.416 6.813 11.336 1.00 98.50 108 GLU A CA 1
ATOM 864 C C . GLU A 1 108 ? -12.039 6.571 10.718 1.00 98.50 108 GLU A C 1
ATOM 866 O O . GLU A 1 108 ? -11.128 6.052 11.370 1.00 98.50 108 GLU A O 1
ATOM 871 N N . VAL A 1 109 ? -11.864 7.018 9.476 1.00 98.56 109 VAL A N 1
ATOM 872 C CA . VAL A 1 109 ? -10.589 6.933 8.770 1.00 98.56 109 VAL A CA 1
ATOM 873 C C . VAL A 1 109 ? -10.159 8.277 8.220 1.00 98.56 109 VAL A C 1
ATOM 875 O O . VAL A 1 109 ? -10.955 9.065 7.714 1.00 98.56 109 VAL A O 1
ATOM 878 N N . ARG A 1 110 ? -8.856 8.533 8.310 1.00 97.75 110 ARG A N 1
ATOM 879 C CA . ARG A 1 110 ? -8.174 9.621 7.607 1.00 97.75 110 ARG A CA 1
ATOM 880 C C . ARG A 1 110 ? -7.028 9.040 6.802 1.00 97.75 110 ARG A C 1
ATOM 882 O O . ARG A 1 110 ? -6.245 8.256 7.336 1.00 97.75 110 ARG A O 1
ATOM 889 N N . ILE A 1 111 ? -6.902 9.452 5.551 1.00 97.56 111 ILE A N 1
ATOM 890 C CA . ILE A 1 111 ? -5.852 8.996 4.645 1.00 97.56 111 ILE A CA 1
ATOM 891 C C . ILE A 1 111 ? -5.128 10.196 4.047 1.00 97.56 111 ILE A C 1
ATOM 893 O O . ILE A 1 111 ? -5.752 11.175 3.646 1.00 97.56 111 ILE A O 1
ATOM 897 N N . ASN A 1 112 ? -3.801 10.111 4.006 1.00 96.31 112 ASN A N 1
ATOM 898 C CA . ASN A 1 112 ? -2.928 11.101 3.392 1.00 96.31 112 ASN A CA 1
ATOM 899 C C . ASN A 1 112 ? -2.059 10.432 2.331 1.00 96.31 112 ASN A C 1
ATOM 901 O O . ASN A 1 112 ? -1.508 9.354 2.570 1.00 96.31 112 ASN A O 1
ATOM 905 N N . VAL A 1 113 ? -1.890 11.108 1.200 1.00 95.94 113 VAL A N 1
ATOM 906 C CA . VAL A 1 113 ? -1.109 10.651 0.052 1.00 95.94 113 VAL A CA 1
ATOM 907 C C . VAL A 1 113 ? -0.116 11.734 -0.327 1.00 95.94 113 VAL A C 1
ATOM 909 O O . VAL A 1 113 ? -0.490 12.870 -0.617 1.00 95.94 113 VAL A O 1
ATOM 912 N N . LYS A 1 114 ? 1.164 11.374 -0.323 1.00 94.94 114 LYS A N 1
ATOM 913 C CA . LYS A 1 114 ? 2.272 12.263 -0.654 1.00 94.94 114 LYS A CA 1
ATOM 914 C C . LYS A 1 114 ? 3.021 11.733 -1.873 1.00 94.94 114 LYS A C 1
ATOM 916 O O . LYS A 1 114 ? 3.752 10.745 -1.747 1.00 94.94 114 LYS A O 1
ATOM 921 N N . PRO A 1 115 ? 2.895 12.374 -3.041 1.00 92.69 115 PRO A N 1
ATOM 922 C CA . PRO A 1 115 ? 3.801 12.108 -4.144 1.00 92.69 115 PRO A CA 1
ATOM 923 C C . PRO A 1 115 ? 5.220 12.567 -3.775 1.00 92.69 115 PRO A C 1
ATOM 925 O O . PRO A 1 115 ? 5.430 13.718 -3.406 1.00 92.69 115 PRO A O 1
ATOM 928 N N . LEU A 1 116 ? 6.212 11.680 -3.865 1.00 84.00 116 LEU A N 1
ATOM 929 C CA . LEU A 1 116 ? 7.573 11.895 -3.345 1.00 84.00 116 LEU A CA 1
ATOM 930 C C . LEU A 1 116 ? 8.381 12.986 -4.081 1.00 84.00 116 LEU A C 1
ATOM 932 O O . LEU A 1 116 ? 9.500 13.288 -3.675 1.00 84.00 116 LEU A O 1
ATOM 936 N N . HIS A 1 117 ? 7.831 13.576 -5.143 1.00 85.44 117 HIS A N 1
ATOM 937 C CA . HIS A 1 117 ? 8.464 14.632 -5.944 1.00 85.44 117 HIS A CA 1
ATOM 938 C C . HIS A 1 117 ? 7.612 15.901 -6.076 1.00 85.44 117 HIS A C 1
ATOM 940 O O . HIS A 1 117 ? 7.955 16.781 -6.856 1.00 85.44 117 HIS A O 1
ATOM 946 N N . TYR A 1 118 ? 6.520 15.998 -5.317 1.00 85.62 118 TYR A N 1
ATOM 947 C CA . TYR A 1 118 ? 5.622 17.149 -5.338 1.00 85.62 118 TYR A CA 1
ATOM 948 C C . TYR A 1 118 ? 5.472 17.701 -3.922 1.00 85.62 118 TYR A C 1
ATOM 950 O O . TYR A 1 118 ? 5.507 16.949 -2.945 1.00 85.62 118 TYR A O 1
ATOM 958 N N . GLU A 1 119 ? 5.298 19.013 -3.788 1.00 88.38 119 GLU A N 1
ATOM 959 C CA . GLU A 1 119 ? 5.110 19.674 -2.487 1.00 88.38 119 GLU A CA 1
ATOM 960 C C . GLU A 1 119 ? 3.719 19.432 -1.898 1.00 88.38 119 GLU A C 1
ATOM 962 O O . GLU A 1 119 ? 3.537 19.398 -0.678 1.00 88.38 119 GLU A O 1
ATOM 967 N N . GLU A 1 120 ? 2.754 19.133 -2.754 1.00 91.94 120 GLU A N 1
ATOM 968 C CA . GLU A 1 120 ? 1.373 18.907 -2.366 1.00 91.94 120 GLU A CA 1
ATOM 969 C C . GLU A 1 120 ? 1.200 17.592 -1.597 1.00 91.94 120 GLU A C 1
ATOM 971 O O . GLU A 1 120 ? 1.943 16.619 -1.767 1.00 91.94 120 GLU A O 1
ATOM 976 N N . THR A 1 121 ? 0.214 17.581 -0.705 1.00 93.31 121 THR A N 1
ATOM 977 C CA . THR A 1 121 ? -0.258 16.379 -0.014 1.00 93.31 121 THR A CA 1
ATOM 978 C C . THR A 1 121 ? -1.759 16.302 -0.217 1.00 93.31 121 THR A C 1
ATOM 980 O O . THR A 1 121 ? -2.474 17.267 0.054 1.00 93.31 121 THR A O 1
ATOM 983 N N . PHE A 1 122 ? -2.240 15.153 -0.671 1.00 94.56 122 PHE A N 1
ATOM 984 C CA . PHE A 1 122 ? -3.666 14.897 -0.800 1.00 94.56 122 PHE A CA 1
ATOM 985 C C . PHE A 1 122 ? -4.169 14.226 0.467 1.00 94.56 122 PHE A C 1
ATOM 987 O O . PHE A 1 122 ? -3.485 13.386 1.049 1.00 94.56 122 PHE A O 1
ATOM 994 N N . SER A 1 123 ? -5.367 14.596 0.893 1.00 95.69 123 SER A N 1
ATOM 995 C CA . SER A 1 123 ? -6.012 14.018 2.061 1.00 95.69 123 SER A CA 1
ATOM 996 C C . SER A 1 123 ? -7.479 13.724 1.783 1.00 95.69 123 SER A C 1
ATOM 998 O O . SER A 1 123 ? -8.110 14.391 0.954 1.00 95.69 123 SER A O 1
ATOM 1000 N N . GLY A 1 124 ? -7.988 12.719 2.488 1.00 95.81 124 GLY A N 1
ATOM 1001 C CA . GLY A 1 124 ? -9.391 12.326 2.509 1.00 95.81 124 GLY A CA 1
ATOM 1002 C C . GLY A 1 124 ? -9.774 11.758 3.873 1.00 95.81 124 GLY A C 1
ATOM 1003 O O . GLY A 1 124 ? -8.913 11.373 4.675 1.00 95.81 124 GLY A O 1
ATOM 1004 N N . SER A 1 125 ? -11.073 11.719 4.144 1.00 97.44 125 SER A N 1
ATOM 1005 C CA . SER A 1 125 ? -11.636 11.147 5.367 1.00 97.44 125 SER A CA 1
ATOM 1006 C C . SER A 1 125 ? -12.887 10.348 5.054 1.00 97.44 125 SER A C 1
ATOM 1008 O O . SER A 1 125 ? -13.540 10.603 4.052 1.00 97.44 125 SER A O 1
ATOM 1010 N N . GLY A 1 126 ? -13.247 9.406 5.911 1.00 97.56 126 GLY A N 1
ATOM 1011 C CA . GLY A 1 126 ? -14.470 8.641 5.727 1.00 97.56 126 GLY A CA 1
ATOM 1012 C C . GLY A 1 126 ? -14.678 7.620 6.828 1.00 97.56 126 GLY A C 1
ATOM 1013 O O . GLY A 1 126 ? -14.266 7.844 7.970 1.00 97.56 126 GLY A O 1
ATOM 1014 N N . LEU A 1 127 ? -15.300 6.500 6.474 1.00 98.50 127 LEU A N 1
ATOM 1015 C CA . LEU A 1 127 ? -15.662 5.437 7.405 1.00 98.50 127 LEU A CA 1
ATOM 1016 C C . LEU A 1 127 ? -15.152 4.086 6.910 1.00 98.50 127 LEU A C 1
ATOM 1018 O O . LEU A 1 127 ? -15.168 3.792 5.719 1.00 98.50 127 LEU A O 1
ATOM 1022 N N . CYS A 1 128 ? -14.722 3.261 7.851 1.00 98.50 128 CYS A N 1
ATOM 1023 C CA . CYS A 1 128 ? -14.349 1.878 7.649 1.00 98.50 128 CYS A CA 1
ATOM 1024 C C . CYS A 1 128 ? -15.295 0.964 8.413 1.00 98.50 128 CYS A C 1
ATOM 1026 O O . CYS A 1 128 ? -15.604 1.200 9.583 1.00 98.50 128 CYS A O 1
ATOM 1028 N N . GLN A 1 129 ? -15.663 -0.135 7.773 1.00 98.19 129 GLN A N 1
ATOM 1029 C CA . GLN A 1 129 ? -16.292 -1.269 8.419 1.00 98.19 129 GLN A CA 1
ATOM 1030 C C . GLN A 1 129 ? -15.215 -2.293 8.786 1.00 98.19 129 GLN A C 1
ATOM 1032 O O . GLN A 1 129 ? -14.374 -2.644 7.956 1.00 98.19 129 GLN A O 1
ATOM 1037 N N . SER A 1 130 ? -15.220 -2.767 10.034 1.00 97.44 130 SER A N 1
ATOM 1038 C CA . SER A 1 130 ? -14.382 -3.900 10.424 1.00 97.44 130 SER A CA 1
ATOM 1039 C C . SER A 1 130 ? -14.899 -5.175 9.765 1.00 97.44 130 SER A C 1
ATOM 1041 O O . SER A 1 130 ? -16.100 -5.450 9.732 1.00 97.44 130 SER A O 1
ATOM 1043 N N . LEU A 1 131 ? -13.979 -5.967 9.229 1.00 96.88 131 LEU A N 1
ATOM 1044 C CA . LEU A 1 131 ? -14.299 -7.257 8.640 1.00 96.88 131 LEU A CA 1
ATOM 1045 C C . LEU A 1 131 ? -14.397 -8.312 9.739 1.00 96.88 131 LEU A C 1
ATOM 1047 O O . LEU A 1 131 ? -13.607 -8.322 10.687 1.00 96.88 131 LEU A O 1
ATOM 1051 N N . SER A 1 132 ? -15.337 -9.247 9.595 1.00 94.69 132 SER A N 1
ATOM 1052 C CA . SER A 1 132 ? -15.347 -10.429 10.453 1.00 94.69 132 SER A CA 1
ATOM 1053 C C . SER A 1 132 ? -14.053 -11.227 10.249 1.00 94.69 132 SER A C 1
ATOM 1055 O O . SER A 1 132 ? -13.455 -11.199 9.172 1.00 94.69 132 SER A O 1
ATOM 1057 N N . ALA A 1 133 ? -13.631 -12.016 11.240 1.00 91.75 133 ALA A N 1
ATOM 1058 C CA . ALA A 1 133 ? -12.435 -12.853 11.097 1.00 91.75 133 ALA A CA 1
ATOM 1059 C C . ALA A 1 133 ? -12.523 -13.831 9.904 1.00 91.75 133 ALA A C 1
ATOM 1061 O O . ALA A 1 133 ? -11.502 -14.236 9.347 1.00 91.75 133 ALA A O 1
ATOM 1062 N N . LYS A 1 134 ? -13.739 -14.231 9.505 1.00 94.25 134 LYS A N 1
ATOM 1063 C CA . LYS A 1 134 ? -13.972 -15.063 8.318 1.00 94.25 134 LYS A CA 1
ATOM 1064 C C . LYS A 1 134 ? -13.729 -14.267 7.035 1.00 94.25 134 LYS A C 1
ATOM 1066 O O . LYS A 1 134 ? -13.044 -14.769 6.141 1.00 94.25 134 LYS A O 1
ATOM 1071 N N . ASP A 1 135 ? -14.256 -13.049 6.964 1.00 94.69 135 ASP A N 1
ATOM 1072 C CA . ASP A 1 135 ? -14.153 -12.186 5.785 1.00 94.69 135 ASP A CA 1
ATOM 1073 C C . ASP A 1 135 ? -12.732 -11.659 5.607 1.00 94.69 135 ASP A C 1
ATOM 1075 O O . ASP A 1 135 ? -12.210 -11.722 4.498 1.00 94.69 135 ASP A O 1
ATOM 1079 N N . ALA A 1 136 ? -12.058 -11.273 6.695 1.00 93.75 136 ALA A N 1
ATOM 1080 C CA . ALA A 1 136 ? -10.655 -10.867 6.680 1.00 93.75 136 ALA A CA 1
ATOM 1081 C C . ALA A 1 136 ? -9.751 -11.980 6.121 1.00 93.75 136 ALA A C 1
ATOM 1083 O O . ALA A 1 136 ? -8.995 -11.746 5.183 1.00 93.75 136 ALA A O 1
ATOM 1084 N N . ARG A 1 137 ? -9.900 -13.228 6.597 1.00 92.12 137 ARG A N 1
ATOM 1085 C CA . ARG A 1 137 ? -9.167 -14.381 6.036 1.00 92.12 137 ARG A CA 1
ATOM 1086 C C . ARG A 1 137 ? -9.545 -14.666 4.586 1.00 92.12 137 ARG A C 1
ATOM 1088 O O . ARG A 1 137 ? -8.717 -15.128 3.808 1.00 92.12 137 ARG A O 1
ATOM 1095 N N . SER A 1 138 ? -10.812 -14.476 4.217 1.00 92.69 138 SER A N 1
ATOM 1096 C CA . SER A 1 138 ? -11.250 -14.664 2.833 1.00 92.69 138 SER A CA 1
ATOM 1097 C C . SER A 1 138 ? -10.630 -13.624 1.905 1.00 92.69 138 SER A C 1
ATOM 1099 O O . SER A 1 138 ? -10.193 -13.975 0.810 1.00 92.69 138 SER A O 1
ATOM 1101 N N . LEU A 1 139 ? -10.569 -12.370 2.345 1.00 91.56 139 LEU A N 1
ATOM 1102 C CA . LEU A 1 139 ? -9.930 -11.274 1.632 1.00 91.56 139 LEU A CA 1
ATOM 1103 C C . LEU A 1 139 ? -8.421 -11.499 1.520 1.00 91.56 139 LEU A C 1
ATOM 1105 O O . LEU A 1 139 ? -7.878 -11.416 0.428 1.00 91.56 139 LEU A O 1
ATOM 1109 N N . GLU A 1 140 ? -7.764 -11.895 2.605 1.00 89.25 140 GLU A N 1
ATOM 1110 C CA . GLU A 1 140 ? -6.336 -12.207 2.606 1.00 89.25 140 GLU A CA 1
ATOM 1111 C C . GLU A 1 140 ? -6.002 -13.380 1.670 1.00 89.25 140 GLU A C 1
ATOM 1113 O O . GLU A 1 140 ? -5.054 -13.305 0.893 1.00 89.25 140 GLU A O 1
ATOM 1118 N N . ARG A 1 141 ? -6.819 -14.445 1.645 1.00 89.81 141 ARG A N 1
ATOM 1119 C CA . ARG A 1 141 ? -6.658 -15.528 0.658 1.00 89.81 141 ARG A CA 1
ATOM 1120 C C . ARG A 1 141 ? -6.805 -15.028 -0.776 1.00 89.81 141 ARG A C 1
ATOM 1122 O O . ARG A 1 141 ? -6.033 -15.451 -1.632 1.00 89.81 141 ARG A O 1
ATOM 1129 N N . LYS A 1 142 ? -7.775 -14.145 -1.047 1.00 87.50 142 LYS A N 1
ATOM 1130 C CA . LYS A 1 142 ? -7.908 -13.503 -2.367 1.00 87.50 142 LYS A CA 1
ATOM 1131 C C . LYS A 1 142 ? -6.659 -12.688 -2.690 1.00 87.50 142 LYS A C 1
ATOM 1133 O O . LYS A 1 142 ? -6.151 -12.793 -3.800 1.00 87.50 142 LYS A O 1
ATOM 1138 N N . PHE A 1 143 ? -6.131 -11.951 -1.716 1.00 90.12 143 PHE A N 1
ATOM 1139 C CA . PHE A 1 143 ? -4.921 -11.165 -1.898 1.00 90.12 143 PHE A CA 1
ATOM 1140 C C . PHE A 1 143 ? -3.707 -12.037 -2.219 1.00 90.12 143 PHE A C 1
ATOM 1142 O O . PHE A 1 143 ? -3.004 -11.774 -3.191 1.00 90.12 143 PHE A O 1
ATOM 1149 N N . HIS A 1 144 ? -3.504 -13.126 -1.481 1.00 84.88 144 HIS A N 1
ATOM 1150 C CA . HIS A 1 144 ? -2.445 -14.088 -1.779 1.00 84.88 144 HIS A CA 1
ATOM 1151 C C . HIS A 1 144 ? -2.624 -14.775 -3.134 1.00 84.88 144 HIS A C 1
ATOM 1153 O O . HIS A 1 144 ? -1.636 -14.998 -3.828 1.00 84.88 144 HIS A O 1
ATOM 1159 N N . ALA A 1 145 ? -3.859 -15.084 -3.535 1.00 85.75 145 ALA A N 1
ATOM 1160 C CA . ALA A 1 145 ? -4.129 -15.652 -4.852 1.00 85.75 145 ALA A CA 1
ATOM 1161 C C . ALA A 1 145 ? -3.779 -14.670 -5.986 1.00 85.75 145 ALA A C 1
ATOM 1163 O O . ALA A 1 145 ? -3.231 -15.095 -7.000 1.00 85.75 145 ALA A O 1
ATOM 1164 N N . MET A 1 146 ? -4.048 -13.371 -5.801 1.00 83.81 146 MET A N 1
ATOM 1165 C CA . MET A 1 146 ? -3.697 -12.318 -6.764 1.00 83.81 146 MET A CA 1
ATOM 1166 C C . MET A 1 146 ? -2.185 -12.126 -6.888 1.00 83.81 146 MET A C 1
ATOM 1168 O O . MET A 1 146 ? -1.681 -11.973 -7.993 1.00 83.81 146 MET A O 1
ATOM 1172 N N . LEU A 1 147 ? -1.453 -12.176 -5.774 1.00 82.88 147 LEU A N 1
ATOM 1173 C C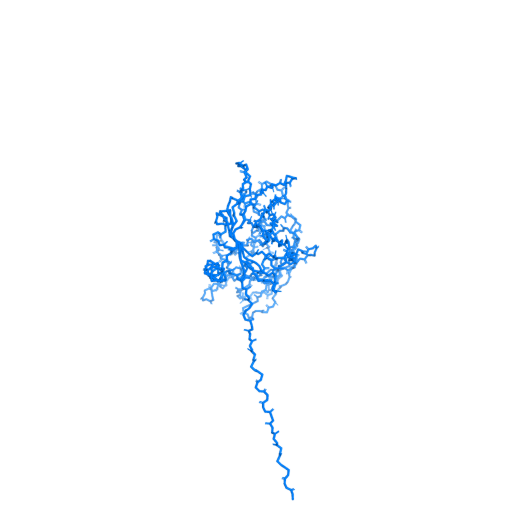A . LEU A 1 147 ? -0.002 -11.970 -5.766 1.00 82.88 147 LEU A CA 1
ATOM 1174 C C . LEU A 1 147 ? 0.790 -13.029 -6.566 1.00 82.88 147 LEU A C 1
ATOM 1176 O O . LEU A 1 147 ? 1.947 -12.789 -6.913 1.00 82.88 147 LEU A O 1
ATOM 1180 N N . GLY A 1 148 ? 0.201 -14.191 -6.871 1.00 78.25 148 GLY A N 1
ATOM 1181 C CA . GLY A 1 148 ? 0.852 -15.236 -7.667 1.00 78.25 148 GLY A CA 1
ATOM 1182 C C . GLY A 1 148 ? 2.203 -15.694 -7.089 1.00 78.25 148 GLY A C 1
ATOM 1183 O O . GLY A 1 148 ? 2.403 -15.713 -5.875 1.00 78.25 148 GLY A O 1
ATOM 1184 N N . LYS A 1 149 ? 3.151 -16.077 -7.962 1.00 62.09 149 LYS A N 1
ATOM 1185 C CA . LYS A 1 149 ? 4.538 -16.416 -7.566 1.00 62.09 149 LYS A CA 1
ATOM 1186 C C . LYS A 1 149 ? 5.406 -15.184 -7.275 1.00 62.09 149 LYS A C 1
ATOM 1188 O O . LYS A 1 149 ? 6.453 -15.330 -6.654 1.00 62.09 149 LYS A O 1
ATOM 1193 N N . ASP A 1 150 ? 4.950 -13.997 -7.664 1.00 61.06 150 ASP A N 1
ATOM 1194 C CA . ASP A 1 150 ? 5.702 -12.739 -7.551 1.00 61.06 150 ASP A CA 1
ATOM 1195 C C . ASP A 1 150 ? 5.464 -12.040 -6.193 1.00 61.06 150 ASP A C 1
ATOM 1197 O O . ASP A 1 150 ? 6.050 -10.998 -5.887 1.00 61.06 150 ASP A O 1
ATOM 1201 N N . ALA A 1 151 ? 4.641 -12.654 -5.332 1.00 62.12 151 ALA A N 1
ATOM 1202 C CA . ALA A 1 151 ? 4.345 -12.229 -3.965 1.00 62.12 151 ALA A CA 1
ATOM 1203 C C . ALA A 1 151 ? 5.604 -11.974 -3.125 1.00 62.12 151 ALA A C 1
ATOM 1205 O O . ALA A 1 151 ? 5.674 -11.009 -2.362 1.00 62.12 151 ALA A O 1
ATOM 1206 N N . GLU A 1 152 ? 6.597 -12.855 -3.255 1.00 62.28 152 GLU A N 1
ATOM 1207 C CA . GLU A 1 152 ? 7.827 -12.800 -2.469 1.00 62.28 152 GLU A CA 1
ATOM 1208 C C . GLU A 1 152 ? 8.715 -11.622 -2.894 1.00 62.28 152 GLU A C 1
ATOM 1210 O O . GLU A 1 152 ? 9.296 -10.947 -2.042 1.00 62.28 152 GLU A O 1
ATOM 1215 N N . GLU A 1 153 ? 8.738 -11.299 -4.190 1.00 64.31 153 GLU A N 1
ATOM 1216 C CA . GLU A 1 153 ? 9.463 -10.148 -4.733 1.00 64.31 153 GLU A CA 1
ATOM 1217 C C . GLU A 1 153 ? 8.826 -8.821 -4.286 1.00 64.31 153 GLU A C 1
ATOM 1219 O O . GLU A 1 153 ? 9.512 -7.934 -3.772 1.00 64.31 153 GLU A O 1
ATOM 1224 N N . GLN A 1 154 ? 7.496 -8.709 -4.365 1.00 59.62 154 GLN A N 1
ATOM 1225 C CA . GLN A 1 154 ? 6.743 -7.551 -3.858 1.00 59.62 154 GLN A CA 1
ATOM 1226 C C . GLN A 1 154 ? 6.919 -7.365 -2.337 1.00 59.62 154 GLN A C 1
ATOM 1228 O O . GLN A 1 154 ? 7.129 -6.248 -1.843 1.00 59.62 154 GLN A O 1
ATOM 1233 N N . ALA A 1 155 ? 6.890 -8.461 -1.572 1.00 60.72 155 ALA A N 1
ATOM 1234 C CA . ALA A 1 155 ? 7.139 -8.436 -0.134 1.00 60.72 155 ALA A CA 1
ATOM 1235 C C . ALA A 1 155 ? 8.583 -8.012 0.191 1.00 60.72 155 ALA A C 1
ATOM 1237 O O . ALA A 1 155 ? 8.801 -7.250 1.133 1.00 60.72 155 ALA A O 1
ATOM 1238 N N . ALA A 1 156 ? 9.573 -8.430 -0.601 1.00 62.66 156 ALA A N 1
ATOM 1239 C CA . ALA A 1 156 ? 10.959 -7.996 -0.434 1.00 62.66 156 ALA A CA 1
ATOM 1240 C C . ALA A 1 156 ? 11.125 -6.482 -0.669 1.00 62.66 156 ALA A C 1
ATOM 1242 O O . ALA A 1 156 ? 11.770 -5.801 0.135 1.00 62.66 156 ALA A O 1
ATOM 1243 N N . ILE A 1 157 ? 10.482 -5.930 -1.707 1.00 57.75 157 ILE A N 1
ATOM 1244 C CA . ILE A 1 157 ? 10.530 -4.491 -2.029 1.00 57.75 157 ILE A CA 1
ATOM 1245 C C . ILE A 1 157 ? 9.916 -3.640 -0.908 1.00 57.75 157 ILE A C 1
ATOM 1247 O O . ILE A 1 157 ? 10.455 -2.588 -0.561 1.00 57.75 157 ILE A O 1
ATOM 1251 N N . SER A 1 158 ? 8.803 -4.083 -0.319 1.00 52.06 158 SER A N 1
ATOM 1252 C CA . SER A 1 158 ? 8.120 -3.347 0.756 1.00 52.06 158 SER A CA 1
ATOM 1253 C C . SER A 1 158 ? 8.819 -3.459 2.118 1.00 52.06 158 SER A C 1
ATOM 1255 O O . SER A 1 158 ? 8.758 -2.527 2.928 1.00 52.06 158 SER A O 1
ATOM 1257 N N . ARG A 1 159 ? 9.500 -4.585 2.382 1.00 55.72 159 ARG A N 1
ATOM 1258 C CA . ARG A 1 159 ? 10.256 -4.818 3.621 1.00 55.72 159 ARG A CA 1
ATOM 1259 C C . ARG A 1 159 ? 11.593 -4.096 3.644 1.00 55.72 159 ARG A C 1
ATOM 1261 O O . ARG A 1 159 ? 12.048 -3.774 4.744 1.00 55.72 159 ARG A O 1
ATOM 1268 N N . ALA A 1 160 ? 12.194 -3.830 2.482 1.00 52.50 160 ALA A N 1
ATOM 1269 C CA . ALA A 1 160 ? 13.469 -3.136 2.382 1.00 52.50 160 ALA A CA 1
ATOM 1270 C C . ALA A 1 160 ? 13.410 -1.799 3.159 1.00 52.50 160 ALA A C 1
ATOM 1272 O O . ALA A 1 160 ? 12.656 -0.893 2.779 1.00 52.50 160 ALA A O 1
ATOM 1273 N N . PRO A 1 161 ? 14.159 -1.649 4.274 1.00 43.25 161 PRO A N 1
ATOM 1274 C CA . PRO A 1 161 ? 14.284 -0.356 4.932 1.00 43.25 161 PRO A CA 1
ATOM 1275 C C . PRO A 1 161 ? 14.865 0.620 3.913 1.00 43.25 161 PRO A C 1
ATOM 1277 O O . PRO A 1 161 ? 15.781 0.243 3.193 1.00 43.25 161 PRO A O 1
ATOM 1280 N N . PHE A 1 162 ? 14.350 1.852 3.836 1.00 41.12 162 PHE A N 1
ATOM 1281 C CA . PHE A 1 162 ? 14.976 2.900 3.025 1.00 41.12 162 PHE A CA 1
ATOM 1282 C C . PHE A 1 162 ? 16.408 3.074 3.529 1.00 41.12 162 PHE A C 1
ATOM 1284 O O . PHE A 1 162 ? 16.586 3.624 4.621 1.00 41.12 162 PHE A O 1
ATOM 1291 N N . PRO A 1 163 ? 17.437 2.623 2.798 1.00 39.09 163 PRO A N 1
ATOM 1292 C CA . PRO A 1 163 ? 18.776 2.897 3.229 1.00 39.09 163 PRO A CA 1
ATOM 1293 C C . PRO A 1 163 ? 19.099 4.289 2.687 1.00 39.09 163 PRO A C 1
ATOM 1295 O O . PRO A 1 163 ? 19.050 4.541 1.488 1.00 39.09 163 PRO A O 1
ATOM 1298 N N . GLY A 1 164 ? 19.510 5.194 3.572 1.00 36.97 164 GLY A N 1
ATOM 1299 C CA . GLY A 1 164 ? 20.465 6.230 3.169 1.00 36.97 164 GLY A CA 1
ATOM 1300 C C . GLY A 1 164 ? 21.813 5.626 2.728 1.00 36.97 164 GLY A C 1
ATOM 1301 O O . GLY A 1 164 ? 22.708 6.353 2.316 1.00 36.97 164 GLY A O 1
ATOM 1302 N N . GLY A 1 165 ? 21.973 4.300 2.820 1.00 43.31 165 GLY A N 1
ATOM 1303 C CA . GLY A 1 165 ? 23.134 3.538 2.381 1.00 43.31 165 GLY A CA 1
ATOM 1304 C C . GLY A 1 165 ? 23.049 3.078 0.924 1.00 43.31 165 GLY A C 1
ATOM 1305 O O . GLY A 1 165 ? 22.002 2.678 0.416 1.00 43.31 165 GLY A O 1
ATOM 1306 N N . LYS A 1 166 ? 24.201 3.108 0.256 1.00 43.25 166 LYS A N 1
ATOM 1307 C CA . LYS A 1 166 ? 24.410 2.535 -1.077 1.00 43.25 166 LYS A CA 1
ATOM 1308 C C . LYS A 1 166 ? 24.132 1.030 -1.020 1.00 43.25 166 LYS A C 1
ATOM 1310 O O . LYS A 1 166 ? 24.684 0.349 -0.160 1.00 43.25 166 LYS A O 1
ATOM 1315 N N . SER A 1 167 ? 23.306 0.511 -1.923 1.00 46.38 167 SER A N 1
ATOM 1316 C CA . SER A 1 167 ? 23.062 -0.933 -2.033 1.00 46.38 167 SER A CA 1
ATOM 1317 C C . SER A 1 167 ? 23.761 -1.457 -3.281 1.00 46.38 167 SER A C 1
ATOM 1319 O O . SER A 1 167 ? 23.532 -0.955 -4.381 1.00 46.38 167 SER A O 1
ATOM 1321 N N . LYS A 1 168 ? 24.648 -2.442 -3.122 1.00 48.09 168 LYS A N 1
ATOM 1322 C CA . LYS A 1 168 ? 25.290 -3.124 -4.251 1.00 48.09 168 LYS A CA 1
ATOM 1323 C C . LYS A 1 168 ? 24.392 -4.282 -4.664 1.00 48.09 168 LYS A C 1
ATOM 1325 O O . LYS A 1 168 ? 24.245 -5.226 -3.898 1.00 48.09 168 LYS A O 1
ATOM 1330 N N . LEU A 1 169 ? 23.793 -4.188 -5.845 1.00 49.50 169 LEU A N 1
ATOM 1331 C CA . LEU A 1 169 ? 23.014 -5.274 -6.432 1.00 49.50 169 LEU A CA 1
ATOM 1332 C C . LEU A 1 169 ? 23.884 -6.023 -7.431 1.00 49.50 169 LEU A C 1
ATOM 1334 O O . LEU A 1 169 ? 24.602 -5.403 -8.225 1.00 49.50 169 LEU A O 1
ATOM 1338 N N . ARG A 1 170 ? 23.828 -7.355 -7.392 1.00 55.72 170 ARG A N 1
ATOM 1339 C CA . ARG A 1 170 ? 24.547 -8.200 -8.344 1.00 55.72 170 ARG A CA 1
ATOM 1340 C C . ARG A 1 170 ? 23.553 -8.764 -9.346 1.00 55.72 170 ARG A C 1
ATOM 1342 O O . ARG A 1 170 ? 22.597 -9.433 -8.976 1.00 55.72 170 ARG A O 1
ATOM 1349 N N . TYR A 1 171 ? 23.814 -8.522 -10.620 1.00 57.50 171 TYR A N 1
ATOM 1350 C CA . TYR A 1 171 ? 23.037 -9.053 -11.725 1.00 57.50 171 TYR A CA 1
ATOM 1351 C C . TYR A 1 171 ? 23.871 -10.066 -12.494 1.00 57.50 171 TYR A C 1
ATOM 1353 O O . TYR A 1 171 ? 25.047 -9.851 -12.799 1.00 57.50 171 TYR A O 1
ATOM 1361 N N . THR A 1 172 ? 23.231 -11.172 -12.837 1.00 57.19 172 THR A N 1
ATOM 1362 C CA . THR A 1 172 ? 23.830 -12.223 -13.647 1.00 57.19 172 THR A CA 1
ATOM 1363 C C . THR A 1 172 ? 22.982 -12.424 -14.889 1.00 57.19 172 THR A C 1
ATOM 1365 O O . THR A 1 172 ? 21.802 -12.762 -14.783 1.00 57.19 172 THR A O 1
ATOM 1368 N N . CYS A 1 173 ? 23.582 -12.230 -16.063 1.00 58.62 173 CYS A N 1
ATOM 1369 C CA . CYS A 1 173 ? 22.908 -12.363 -17.347 1.00 58.62 173 CYS A CA 1
ATOM 1370 C C . CYS A 1 173 ? 23.503 -13.540 -18.127 1.00 58.62 173 CYS A C 1
ATOM 1372 O O . CYS A 1 173 ? 24.703 -13.592 -18.416 1.00 58.62 173 CYS A O 1
ATOM 1374 N N . ALA A 1 174 ? 22.648 -14.497 -18.489 1.00 58.44 174 ALA A N 1
ATOM 1375 C CA . ALA A 1 174 ? 23.024 -15.587 -19.380 1.00 58.44 174 ALA A CA 1
ATOM 1376 C C . ALA A 1 174 ? 23.059 -15.074 -20.826 1.00 58.44 174 ALA A C 1
ATOM 1378 O O . ALA A 1 174 ? 22.079 -14.518 -21.313 1.00 58.44 174 ALA A O 1
ATOM 1379 N N . VAL A 1 175 ? 24.185 -15.265 -21.514 1.00 52.41 175 VAL A N 1
ATOM 1380 C CA . VAL A 1 175 ? 24.425 -14.669 -22.844 1.00 52.41 175 VAL A CA 1
ATOM 1381 C C . VAL A 1 175 ? 24.088 -15.637 -23.991 1.00 52.41 175 VAL A C 1
ATOM 1383 O O . VAL A 1 175 ? 23.973 -15.231 -25.144 1.00 52.41 175 VAL A O 1
ATOM 1386 N N . ALA A 1 176 ? 23.878 -16.922 -23.695 1.00 53.78 176 ALA A N 1
ATOM 1387 C CA . ALA A 1 176 ? 23.402 -17.907 -24.664 1.00 53.78 176 ALA A CA 1
ATOM 1388 C C . ALA A 1 176 ? 22.680 -19.076 -23.976 1.00 53.78 176 ALA A C 1
ATOM 1390 O O . ALA A 1 176 ? 23.050 -19.491 -22.875 1.00 53.78 176 ALA A O 1
ATOM 1391 N N . GLU A 1 177 ? 21.699 -19.676 -24.657 1.00 46.34 177 GLU A N 1
ATOM 1392 C CA . GLU A 1 177 ? 21.145 -20.968 -24.250 1.00 46.34 177 GLU A CA 1
ATOM 1393 C C . GLU A 1 177 ? 22.233 -22.055 -24.282 1.00 46.34 177 GLU A C 1
ATOM 1395 O O . GLU A 1 177 ? 23.018 -22.153 -25.233 1.00 46.34 177 GLU A O 1
ATOM 1400 N N . ARG A 1 178 ? 22.252 -22.918 -23.254 1.00 47.69 178 ARG A N 1
ATOM 1401 C CA . ARG A 1 178 ? 23.295 -23.935 -22.984 1.00 47.69 178 ARG A CA 1
ATOM 1402 C C . ARG A 1 178 ? 23.707 -24.804 -24.185 1.00 47.69 178 ARG A C 1
ATOM 1404 O O . ARG A 1 178 ? 24.791 -25.378 -24.149 1.00 47.69 178 ARG A O 1
ATOM 1411 N N . LYS A 1 179 ? 22.873 -24.933 -25.223 1.00 44.56 179 LYS A N 1
ATOM 1412 C CA . LYS A 1 179 ? 23.085 -25.858 -26.349 1.00 44.56 179 LYS A CA 1
ATOM 1413 C C . LYS A 1 179 ? 23.685 -25.231 -27.616 1.00 44.56 179 LYS A C 1
ATOM 1415 O O . LYS A 1 179 ? 24.100 -25.980 -28.493 1.00 44.56 179 LYS A O 1
ATOM 1420 N N . ARG A 1 180 ? 23.762 -23.898 -27.740 1.00 48.22 180 ARG A N 1
ATOM 1421 C CA . ARG A 1 180 ? 24.280 -23.220 -28.953 1.00 48.22 180 ARG A CA 1
ATOM 1422 C C . ARG A 1 180 ? 25.179 -22.027 -28.632 1.00 48.22 180 ARG A C 1
ATOM 1424 O O . ARG A 1 180 ? 25.138 -21.013 -29.323 1.00 48.22 180 ARG A O 1
ATOM 1431 N N . ALA A 1 181 ? 25.996 -22.138 -27.587 1.00 48.16 181 ALA A N 1
ATOM 1432 C CA . ALA A 1 181 ? 26.960 -21.093 -27.277 1.00 48.16 181 ALA A CA 1
ATOM 1433 C C . ALA A 1 181 ? 27.928 -20.913 -28.469 1.00 48.16 181 ALA A C 1
ATOM 1435 O O . ALA A 1 181 ? 28.567 -21.883 -28.895 1.00 48.16 181 ALA A O 1
ATOM 1436 N N . PRO A 1 182 ? 28.015 -19.711 -29.054 1.00 49.53 182 PRO A N 1
ATOM 1437 C CA . PRO A 1 182 ? 28.838 -19.500 -30.228 1.00 49.53 182 PRO A CA 1
ATOM 1438 C C . PRO A 1 182 ? 30.331 -19.712 -29.937 1.00 49.53 182 PRO A C 1
ATOM 1440 O O . PRO A 1 182 ? 30.860 -19.215 -28.948 1.00 49.53 182 PRO A O 1
ATOM 1443 N N . LYS A 1 183 ? 31.049 -20.389 -30.846 1.00 57.00 183 LYS A N 1
ATOM 1444 C CA . LYS A 1 183 ? 32.524 -20.530 -30.811 1.00 57.00 183 LYS A CA 1
ATOM 1445 C C . LYS A 1 183 ? 33.271 -19.241 -31.209 1.00 57.00 183 LYS A C 1
ATOM 1447 O O . LYS A 1 183 ? 34.417 -19.303 -31.645 1.00 57.00 183 LYS A O 1
ATOM 1452 N N . TRP A 1 184 ? 32.627 -18.078 -31.142 1.00 55.38 184 TRP A N 1
ATOM 1453 C CA . TRP A 1 184 ? 33.222 -16.801 -31.538 1.00 55.38 184 TRP A CA 1
ATOM 1454 C C . TRP A 1 184 ? 33.261 -15.830 -30.363 1.00 55.38 184 TRP A C 1
ATOM 1456 O O . TRP A 1 184 ? 32.457 -15.912 -29.440 1.00 55.38 184 TRP A O 1
ATOM 1466 N N . TRP A 1 185 ? 34.232 -14.920 -30.411 1.00 53.47 185 TRP A N 1
ATOM 1467 C CA . TRP A 1 185 ? 34.469 -13.932 -29.367 1.00 53.47 185 TRP A CA 1
ATOM 1468 C C . TRP A 1 185 ? 33.754 -12.615 -29.675 1.00 53.47 185 TRP A C 1
ATOM 1470 O O . TRP A 1 185 ? 33.881 -12.116 -30.804 1.00 53.47 185 TRP A O 1
ATOM 1480 N N . PRO A 1 186 ? 33.016 -12.035 -28.713 1.00 52.78 186 PRO A N 1
ATOM 1481 C CA . PRO A 1 186 ? 32.459 -10.710 -28.897 1.00 52.78 186 PRO A CA 1
ATOM 1482 C C . PRO A 1 186 ? 33.574 -9.669 -28.961 1.00 52.78 186 PRO A C 1
ATOM 1484 O O . PRO A 1 186 ? 34.545 -9.724 -28.210 1.00 52.78 186 PRO A O 1
ATOM 1487 N N . LYS A 1 187 ? 33.453 -8.723 -29.896 1.00 51.59 187 LYS A N 1
ATOM 1488 C CA . LYS A 1 187 ? 34.364 -7.573 -30.005 1.00 51.59 187 LYS A CA 1
ATOM 1489 C C . LYS A 1 187 ? 34.008 -6.512 -28.966 1.00 51.59 187 LYS A C 1
ATOM 1491 O O . LYS A 1 187 ? 34.899 -5.853 -28.430 1.00 51.59 187 LYS A O 1
ATOM 1496 N N . SER A 1 188 ? 32.717 -6.399 -28.679 1.00 53.81 188 SER A N 1
ATOM 1497 C CA . SER A 1 188 ? 32.177 -5.545 -27.640 1.00 53.81 188 SER A CA 1
ATOM 1498 C C . SER A 1 188 ? 30.918 -6.149 -27.028 1.00 53.81 188 SER A C 1
ATOM 1500 O O . SER A 1 188 ? 30.193 -6.912 -27.680 1.00 53.81 188 SER A O 1
ATOM 1502 N N . ILE A 1 189 ? 30.672 -5.785 -25.773 1.00 59.53 189 ILE A N 1
ATOM 1503 C CA . ILE A 1 189 ? 29.376 -5.937 -25.115 1.00 59.53 189 ILE A CA 1
ATOM 1504 C C . ILE A 1 189 ? 28.838 -4.533 -24.903 1.00 59.53 189 ILE A C 1
ATOM 1506 O O . ILE A 1 189 ? 29.533 -3.688 -24.338 1.00 59.53 189 ILE A O 1
ATOM 1510 N N . THR A 1 190 ? 27.618 -4.290 -25.366 1.00 57.41 190 THR A N 1
ATOM 1511 C CA . THR A 1 190 ? 26.914 -3.049 -25.070 1.00 57.41 190 THR A CA 1
ATOM 1512 C C . THR A 1 190 ? 25.846 -3.340 -24.035 1.00 57.41 190 THR A C 1
ATOM 1514 O O . THR A 1 190 ? 24.915 -4.098 -24.305 1.00 57.41 190 THR A O 1
ATOM 1517 N N . ILE A 1 191 ? 25.980 -2.734 -22.860 1.00 59.75 191 ILE A N 1
ATOM 1518 C CA . ILE A 1 191 ? 24.937 -2.758 -21.836 1.00 59.75 191 ILE A CA 1
ATOM 1519 C C . ILE A 1 191 ? 24.136 -1.475 -22.007 1.00 59.75 191 ILE A C 1
ATOM 1521 O O . ILE A 1 191 ? 24.665 -0.382 -21.808 1.00 59.75 191 ILE A O 1
ATOM 1525 N N . GLN A 1 192 ? 22.880 -1.603 -22.422 1.00 56.56 192 GLN A N 1
ATOM 1526 C CA . GLN A 1 192 ? 21.938 -0.493 -22.384 1.00 56.56 192 GLN A CA 1
ATOM 1527 C C . GLN A 1 192 ? 21.236 -0.499 -21.033 1.00 56.56 192 GLN A C 1
ATOM 1529 O O . GLN A 1 192 ? 20.724 -1.532 -20.603 1.00 56.56 192 GLN A O 1
ATOM 1534 N N . THR A 1 193 ? 21.259 0.655 -20.376 1.00 53.28 193 THR A N 1
ATOM 1535 C CA . THR A 1 193 ? 20.639 0.889 -19.073 1.00 53.28 193 THR A CA 1
ATOM 1536 C C . THR A 1 193 ? 19.852 2.194 -19.110 1.00 53.28 193 THR A C 1
ATOM 1538 O O . THR A 1 193 ? 20.235 3.152 -19.790 1.00 53.28 193 THR A O 1
ATOM 1541 N N . ASP A 1 194 ? 18.741 2.226 -18.385 1.00 52.44 194 ASP A N 1
ATOM 1542 C CA . ASP A 1 194 ? 17.939 3.420 -18.111 1.00 52.44 194 ASP A CA 1
ATOM 1543 C C . ASP A 1 194 ? 18.453 4.202 -16.883 1.00 52.44 194 ASP A C 1
ATOM 1545 O O . ASP A 1 194 ? 17.894 5.235 -16.503 1.00 52.44 194 ASP A O 1
ATOM 1549 N N . ALA A 1 195 ? 19.531 3.728 -16.249 1.00 48.75 195 ALA A N 1
ATOM 1550 C CA . ALA A 1 195 ? 20.078 4.334 -15.045 1.00 48.75 195 ALA A CA 1
ATOM 1551 C C . ALA A 1 195 ? 20.638 5.745 -15.298 1.00 48.75 195 ALA A C 1
ATOM 1553 O O . ALA A 1 195 ? 21.365 5.993 -16.259 1.00 48.75 195 ALA A O 1
ATOM 1554 N N . ARG A 1 196 ? 20.350 6.665 -14.369 1.00 50.28 196 ARG A N 1
ATOM 1555 C CA . ARG A 1 196 ? 20.871 8.043 -14.377 1.00 50.28 196 ARG A CA 1
ATOM 1556 C C . ARG A 1 196 ? 22.403 8.074 -14.240 1.00 50.28 196 ARG A C 1
ATOM 1558 O O . ARG A 1 196 ? 23.006 7.164 -13.674 1.00 50.28 196 ARG A O 1
ATOM 1565 N N . SER A 1 197 ? 23.017 9.164 -14.704 1.00 49.28 197 SER A N 1
ATOM 1566 C CA . SER A 1 197 ? 24.449 9.465 -14.547 1.00 49.28 197 SER A CA 1
ATOM 1567 C C . SER A 1 197 ? 24.943 9.290 -13.102 1.00 49.28 197 SER A C 1
ATOM 1569 O O . SER A 1 197 ? 24.242 9.682 -12.168 1.00 49.28 197 SER A O 1
ATOM 1571 N N . GLY A 1 198 ? 26.161 8.763 -12.918 1.00 48.97 198 GLY A N 1
ATOM 1572 C CA . GLY A 1 198 ? 26.803 8.612 -11.601 1.00 48.97 198 GLY A CA 1
ATOM 1573 C C . GLY A 1 198 ? 26.769 7.200 -10.999 1.00 48.97 198 GLY A C 1
ATOM 1574 O O . GLY A 1 198 ? 27.110 7.033 -9.830 1.00 48.97 198 GLY A O 1
ATOM 1575 N N . VAL A 1 199 ? 26.370 6.183 -11.768 1.00 50.19 199 VAL A N 1
ATOM 1576 C CA . VAL A 1 199 ? 26.473 4.768 -11.370 1.00 50.19 199 VAL A CA 1
ATOM 1577 C C . VAL A 1 199 ? 27.823 4.202 -11.818 1.00 50.19 199 VAL A C 1
ATOM 1579 O O . VAL A 1 199 ? 28.138 4.216 -13.009 1.00 50.19 199 VAL A O 1
ATOM 1582 N N . THR A 1 200 ? 28.600 3.675 -10.871 1.00 52.91 200 THR A N 1
ATOM 1583 C CA . THR A 1 200 ? 29.790 2.863 -11.164 1.00 52.91 200 THR A CA 1
ATOM 1584 C C . THR A 1 200 ? 29.364 1.406 -11.313 1.00 52.91 200 THR A C 1
ATOM 1586 O O . THR A 1 200 ? 28.657 0.864 -10.454 1.00 52.91 200 THR A O 1
ATOM 1589 N N . TYR A 1 201 ? 29.801 0.775 -12.401 1.00 56.91 201 TYR A N 1
ATOM 1590 C CA . TYR A 1 201 ? 29.562 -0.641 -12.656 1.00 56.91 201 TYR A CA 1
ATOM 1591 C C . TYR A 1 201 ? 30.856 -1.416 -12.442 1.00 56.91 201 TYR A C 1
ATOM 1593 O O . TYR A 1 201 ? 31.885 -1.124 -13.053 1.00 56.91 201 TYR A O 1
ATOM 1601 N N . GLU A 1 202 ? 30.789 -2.441 -11.601 1.00 56.31 202 GLU A N 1
ATOM 1602 C CA . GLU A 1 202 ? 31.836 -3.451 -11.513 1.00 56.31 202 GLU A CA 1
ATOM 1603 C C . GLU A 1 202 ? 31.398 -4.662 -12.330 1.00 56.31 202 GLU A C 1
ATOM 1605 O O . GLU A 1 202 ? 30.334 -5.227 -12.084 1.00 56.31 202 GLU A O 1
ATOM 1610 N N . MET A 1 203 ? 32.203 -5.085 -13.298 1.00 59.06 203 MET A N 1
ATOM 1611 C CA . MET A 1 203 ? 31.876 -6.224 -14.150 1.00 59.06 203 MET A CA 1
ATOM 1612 C C . MET A 1 203 ? 32.823 -7.390 -13.880 1.00 59.06 203 MET A C 1
ATOM 1614 O O . MET A 1 203 ? 34.045 -7.224 -13.848 1.00 59.06 203 MET A O 1
ATOM 1618 N N . GLU A 1 204 ? 32.248 -8.581 -13.729 1.00 62.47 204 GLU A N 1
ATOM 1619 C CA . GLU A 1 204 ? 32.971 -9.844 -13.613 1.00 62.47 204 GLU A CA 1
ATOM 1620 C C . GLU A 1 204 ? 32.522 -10.768 -14.751 1.00 62.47 204 GLU A C 1
ATOM 1622 O O . GLU A 1 204 ? 31.360 -11.155 -14.861 1.00 62.47 204 GLU A O 1
ATOM 1627 N N . MET A 1 205 ? 33.453 -11.140 -15.625 1.00 58.03 205 MET A N 1
ATOM 1628 C CA . MET A 1 205 ? 33.171 -12.125 -16.668 1.00 58.03 205 MET A CA 1
ATOM 1629 C C . MET A 1 205 ? 33.434 -13.520 -16.125 1.00 58.03 205 MET A C 1
ATOM 1631 O O . MET A 1 205 ? 34.521 -13.766 -15.597 1.00 58.03 205 MET A O 1
ATOM 1635 N N . LEU A 1 206 ? 32.490 -14.445 -16.294 1.00 55.12 206 LEU A N 1
ATOM 1636 C CA . LEU A 1 206 ? 32.669 -15.834 -15.881 1.00 55.12 206 LEU A CA 1
ATOM 1637 C C . LEU A 1 206 ? 32.942 -16.725 -17.098 1.00 55.12 206 LEU A C 1
ATOM 1639 O O . LEU A 1 206 ? 32.351 -16.549 -18.167 1.00 55.12 206 LEU A O 1
ATOM 1643 N N . ASP A 1 207 ? 33.859 -17.681 -16.956 1.00 56.81 207 ASP A N 1
ATOM 1644 C CA . ASP A 1 207 ? 34.088 -18.685 -17.994 1.00 56.81 207 ASP A CA 1
ATOM 1645 C C . ASP A 1 207 ? 32.991 -19.766 -18.003 1.00 56.81 207 ASP A C 1
ATOM 1647 O O . ASP A 1 207 ? 32.051 -19.755 -17.208 1.00 56.81 207 ASP A O 1
ATOM 1651 N N . GLY A 1 208 ? 33.086 -20.726 -18.927 1.00 46.75 208 GLY A N 1
ATOM 1652 C CA . GLY A 1 208 ? 32.103 -21.804 -19.042 1.00 46.75 208 GLY A CA 1
ATOM 1653 C C . GLY A 1 208 ? 31.987 -22.729 -17.819 1.00 46.75 208 GLY A C 1
ATOM 1654 O O . GLY A 1 208 ? 31.051 -23.533 -17.790 1.00 46.75 208 GLY A O 1
ATOM 1655 N N . ALA A 1 209 ? 32.901 -22.612 -16.849 1.00 59.97 209 ALA A N 1
ATOM 1656 C CA . ALA A 1 209 ? 32.901 -23.309 -15.565 1.00 59.97 209 ALA A CA 1
ATOM 1657 C C . ALA A 1 209 ? 32.480 -22.400 -14.389 1.00 59.97 209 ALA A C 1
ATOM 1659 O O . ALA A 1 209 ? 32.461 -22.859 -13.251 1.00 59.97 209 ALA A O 1
ATOM 1660 N N . GLY A 1 210 ? 32.111 -21.139 -14.649 1.00 55.56 210 GLY A N 1
ATOM 1661 C CA . GLY A 1 210 ? 31.684 -20.182 -13.626 1.00 55.56 210 GLY A CA 1
ATOM 1662 C C . GLY A 1 210 ? 32.834 -19.478 -12.900 1.00 55.56 210 GLY A C 1
ATOM 1663 O O . GLY A 1 210 ? 32.587 -18.761 -11.934 1.00 55.56 210 GLY A O 1
ATOM 1664 N N . ASN A 1 211 ? 34.085 -19.648 -13.341 1.00 61.66 211 ASN A N 1
ATOM 1665 C CA . ASN A 1 211 ? 35.227 -18.990 -12.708 1.00 61.66 211 ASN A CA 1
ATOM 1666 C C . ASN A 1 211 ? 35.373 -17.555 -13.208 1.00 61.66 211 ASN A C 1
ATOM 1668 O O . ASN A 1 211 ? 35.189 -17.290 -14.400 1.00 61.66 211 ASN A O 1
ATOM 1672 N N . ILE A 1 212 ? 35.780 -16.640 -12.322 1.00 60.12 212 ILE A N 1
ATOM 1673 C CA . ILE A 1 212 ? 36.089 -15.262 -12.709 1.00 60.12 212 ILE A CA 1
ATOM 1674 C C . ILE A 1 212 ? 37.257 -15.287 -13.686 1.00 60.12 212 ILE A C 1
ATOM 1676 O O . ILE A 1 212 ? 38.375 -15.680 -13.365 1.00 60.12 212 ILE A O 1
ATOM 1680 N N . SER A 1 213 ? 36.974 -14.850 -14.898 1.00 58.47 213 SER A N 1
ATOM 1681 C CA . SER A 1 213 ? 37.900 -14.890 -16.018 1.00 58.47 213 SER A CA 1
ATOM 1682 C C . SER A 1 213 ? 38.446 -13.497 -16.347 1.00 58.47 213 SER A C 1
ATOM 1684 O O . SER A 1 213 ? 39.541 -13.379 -16.893 1.00 58.47 213 SER A O 1
ATOM 1686 N N . GLY A 1 214 ? 37.747 -12.437 -15.923 1.00 57.66 214 GLY A N 1
ATOM 1687 C CA . GLY A 1 214 ? 38.209 -11.050 -15.962 1.00 57.66 214 GLY A CA 1
ATOM 1688 C C . GLY A 1 214 ? 37.388 -10.154 -15.033 1.00 57.66 214 GLY A C 1
ATOM 1689 O O . GLY A 1 214 ? 36.207 -10.421 -14.806 1.00 57.66 214 GLY A O 1
ATOM 1690 N N . LYS A 1 215 ? 38.019 -9.095 -14.511 1.00 55.69 215 LYS A N 1
ATOM 1691 C CA . LYS A 1 215 ? 37.372 -8.025 -13.738 1.00 55.69 215 LYS A CA 1
ATOM 1692 C C . LYS A 1 215 ? 37.671 -6.672 -14.374 1.00 55.69 215 LYS A C 1
ATOM 1694 O O . LYS A 1 215 ? 38.789 -6.456 -14.839 1.00 55.69 215 LYS A O 1
ATOM 1699 N N . GLY A 1 216 ? 36.697 -5.772 -14.357 1.00 55.34 216 GLY A N 1
ATOM 1700 C CA . GLY A 1 216 ? 36.876 -4.373 -14.737 1.00 55.34 216 GLY A CA 1
ATOM 1701 C C . GLY A 1 216 ? 35.919 -3.480 -13.955 1.00 55.34 216 GLY A C 1
ATOM 1702 O O . GLY A 1 216 ? 34.795 -3.888 -13.666 1.00 55.34 216 GLY A O 1
ATOM 1703 N N . SER A 1 217 ? 36.373 -2.280 -13.599 1.00 47.81 217 SER A N 1
ATOM 1704 C CA . SER A 1 217 ? 35.517 -1.213 -13.078 1.00 47.81 217 SER A CA 1
ATOM 1705 C C . SER A 1 217 ? 35.368 -0.167 -14.169 1.00 47.81 217 SER A C 1
ATOM 1707 O O . SER A 1 217 ? 36.368 0.238 -14.764 1.00 47.81 217 SER A O 1
ATOM 1709 N N . TYR A 1 218 ? 34.136 0.242 -14.448 1.00 57.41 218 TYR A N 1
ATOM 1710 C CA . TYR A 1 218 ? 33.846 1.229 -15.478 1.00 57.41 218 TYR A CA 1
ATOM 1711 C C . TYR A 1 218 ? 32.993 2.338 -14.873 1.00 57.41 218 TYR A C 1
ATOM 1713 O O . TYR A 1 218 ? 31.847 2.114 -14.469 1.00 57.41 218 TYR A O 1
ATOM 1721 N N . ASP A 1 219 ? 33.562 3.540 -14.825 1.00 44.75 219 ASP A N 1
ATOM 1722 C CA . ASP A 1 219 ? 32.814 4.743 -14.496 1.00 44.75 219 ASP A CA 1
ATOM 1723 C C . ASP A 1 219 ? 32.056 5.203 -15.733 1.00 44.75 219 ASP A C 1
ATOM 1725 O O . ASP A 1 219 ? 32.633 5.573 -16.761 1.00 44.75 219 ASP A O 1
ATOM 1729 N N . VAL A 1 220 ? 30.731 5.164 -15.645 1.00 49.72 220 VAL A N 1
ATOM 1730 C CA . VAL A 1 220 ? 29.875 5.611 -16.736 1.00 49.72 220 VAL A CA 1
ATOM 1731 C C . VAL A 1 220 ? 29.635 7.101 -16.558 1.00 49.72 220 VAL A C 1
ATOM 1733 O O . VAL A 1 220 ? 28.686 7.532 -15.900 1.00 49.72 220 VAL A O 1
ATOM 1736 N N . ASN A 1 221 ? 30.503 7.902 -17.178 1.00 39.81 221 ASN A N 1
ATOM 1737 C CA . ASN A 1 221 ? 30.271 9.330 -17.384 1.00 39.81 221 ASN A CA 1
ATOM 1738 C C . ASN A 1 221 ? 29.197 9.522 -18.463 1.00 39.81 221 ASN A C 1
ATOM 1740 O O . ASN A 1 221 ? 29.469 9.902 -19.601 1.00 39.81 221 ASN A O 1
ATOM 1744 N N . ALA A 1 222 ? 27.951 9.216 -18.112 1.00 42.44 222 ALA A N 1
ATOM 1745 C CA . ALA A 1 222 ? 26.803 9.512 -18.950 1.00 42.44 222 ALA A CA 1
ATOM 1746 C C . ALA A 1 222 ? 26.491 11.014 -18.867 1.00 42.44 222 ALA A C 1
ATOM 1748 O O . ALA A 1 222 ? 26.116 11.514 -17.807 1.00 42.44 222 ALA A O 1
ATOM 1749 N N . LYS A 1 223 ? 26.616 11.744 -19.981 1.00 36.16 223 LYS A N 1
ATOM 1750 C CA . LYS A 1 223 ? 26.013 13.078 -20.099 1.00 36.16 223 LYS A CA 1
ATOM 1751 C C . LYS A 1 223 ? 24.512 12.911 -20.332 1.00 36.16 223 LYS A C 1
ATOM 1753 O O . LYS A 1 223 ? 24.098 12.268 -21.295 1.00 36.16 223 LYS A O 1
ATOM 1758 N N . TYR A 1 224 ? 23.707 13.468 -19.434 1.00 38.59 224 TYR A N 1
ATOM 1759 C CA . TYR A 1 224 ? 22.253 13.487 -19.551 1.00 38.59 224 TYR A CA 1
ATOM 1760 C C . TYR A 1 224 ? 21.836 14.506 -20.618 1.00 38.59 224 TYR A C 1
ATOM 1762 O O . TYR A 1 224 ? 21.885 15.705 -20.370 1.00 38.59 224 TYR A O 1
ATOM 1770 N N . ASN A 1 225 ? 21.430 14.027 -21.795 1.00 39.25 225 ASN A N 1
ATOM 1771 C CA . ASN A 1 225 ? 20.790 14.838 -22.832 1.00 39.25 225 ASN A CA 1
ATOM 1772 C C . ASN A 1 225 ? 19.466 14.174 -23.236 1.00 39.25 225 ASN A C 1
ATOM 1774 O O . ASN A 1 225 ? 19.430 13.341 -24.135 1.00 39.25 225 ASN A O 1
ATOM 1778 N N . GLY A 1 226 ? 18.383 14.526 -22.539 1.00 37.88 226 GLY A N 1
ATOM 1779 C CA . GLY A 1 226 ? 17.027 14.492 -23.103 1.00 37.88 226 GLY A CA 1
ATOM 1780 C C . GLY A 1 226 ? 16.464 13.155 -23.609 1.00 37.88 226 GLY A C 1
ATOM 1781 O O . GLY A 1 226 ? 15.681 13.183 -24.550 1.00 37.88 226 GLY A O 1
ATOM 1782 N N . GLY A 1 227 ? 16.796 12.007 -23.002 1.00 40.62 227 GLY A N 1
ATOM 1783 C CA . GLY A 1 227 ? 16.038 10.761 -23.232 1.00 40.62 227 GLY A CA 1
ATOM 1784 C C . GLY A 1 227 ? 16.668 9.702 -24.147 1.00 40.62 227 GLY A C 1
ATOM 1785 O O . GLY A 1 227 ? 15.943 8.958 -24.800 1.00 40.62 227 GLY A O 1
ATOM 1786 N N . VAL A 1 228 ? 17.997 9.576 -24.182 1.00 42.12 228 VAL A N 1
ATOM 1787 C CA . VAL A 1 228 ? 18.675 8.478 -24.898 1.00 42.12 228 VAL A CA 1
ATOM 1788 C C . VAL A 1 228 ? 19.087 7.376 -23.916 1.00 42.12 228 VAL A C 1
ATOM 1790 O O . VAL A 1 228 ? 19.684 7.675 -22.882 1.00 42.12 228 VAL A O 1
ATOM 1793 N N . TYR A 1 229 ? 18.804 6.108 -24.250 1.00 45.16 229 TYR A N 1
ATOM 1794 C CA . TYR A 1 229 ? 19.354 4.936 -23.555 1.00 45.16 229 TYR A CA 1
ATOM 1795 C C . TYR A 1 229 ? 20.868 5.086 -23.386 1.00 45.16 229 TYR A C 1
ATOM 1797 O O . TYR A 1 229 ? 21.591 5.315 -24.359 1.00 45.16 229 TYR A O 1
ATOM 1805 N N . HIS A 1 230 ? 21.370 4.922 -22.165 1.00 52.22 230 HIS A N 1
ATOM 1806 C CA . HIS A 1 230 ? 22.804 4.978 -21.935 1.00 52.22 230 HIS A CA 1
ATOM 1807 C C . HIS A 1 230 ? 23.416 3.647 -22.371 1.00 52.22 230 HIS A C 1
ATOM 1809 O O . HIS A 1 230 ? 23.215 2.615 -21.735 1.00 52.22 230 HIS A O 1
ATOM 1815 N N . SER A 1 231 ? 24.138 3.658 -23.492 1.00 49.41 231 SER A N 1
ATOM 1816 C CA . SER A 1 231 ? 24.909 2.507 -23.953 1.00 49.41 231 SER A CA 1
ATOM 1817 C C . SER A 1 231 ? 26.304 2.546 -23.339 1.00 49.41 231 SER A C 1
ATOM 1819 O O . SER A 1 231 ? 27.132 3.372 -23.727 1.00 49.41 231 SER A O 1
ATOM 1821 N N . LEU A 1 232 ? 26.590 1.634 -22.414 1.00 56.38 232 LEU A N 1
ATOM 1822 C CA . LEU A 1 232 ? 27.962 1.337 -22.027 1.00 56.38 232 LEU A CA 1
ATOM 1823 C C . LEU A 1 232 ? 28.552 0.398 -23.078 1.00 56.38 232 LEU A C 1
ATOM 1825 O O . LEU A 1 232 ? 28.248 -0.793 -23.080 1.00 56.38 232 LEU A O 1
ATOM 1829 N N . LEU A 1 233 ? 29.367 0.939 -23.985 1.00 52.81 233 LEU A N 1
ATOM 1830 C CA . LEU A 1 233 ? 30.153 0.136 -24.917 1.00 52.81 233 LEU A CA 1
ATOM 1831 C C . LEU A 1 233 ? 31.431 -0.322 -24.216 1.00 52.81 233 LEU A C 1
ATOM 1833 O O . LEU A 1 233 ? 32.307 0.486 -23.916 1.00 52.81 233 LEU A O 1
ATOM 1837 N N . ILE A 1 234 ? 31.553 -1.625 -23.990 1.00 61.00 234 ILE A N 1
ATOM 1838 C CA . ILE A 1 234 ? 32.778 -2.223 -23.469 1.00 61.00 234 ILE A CA 1
ATOM 1839 C C . ILE A 1 234 ? 33.533 -2.814 -24.649 1.00 61.00 234 ILE A C 1
ATOM 1841 O O . ILE A 1 234 ? 33.131 -3.838 -25.203 1.00 61.00 234 ILE A O 1
ATOM 1845 N N . GLU A 1 235 ? 34.623 -2.165 -25.048 1.00 55.09 235 GLU A N 1
ATOM 1846 C CA . GLU A 1 235 ? 35.517 -2.696 -26.071 1.00 55.09 235 GLU A CA 1
ATOM 1847 C C . GLU A 1 235 ? 36.578 -3.598 -25.439 1.00 55.09 235 GLU A C 1
ATOM 1849 O O . GLU A 1 235 ? 37.333 -3.191 -24.555 1.00 55.09 235 GLU A O 1
ATOM 1854 N N . PHE A 1 236 ? 36.674 -4.842 -25.910 1.00 59.06 236 PHE A N 1
ATOM 1855 C CA . PHE A 1 236 ? 37.718 -5.743 -25.435 1.00 59.06 236 PHE A CA 1
ATOM 1856 C C . PHE A 1 236 ? 39.051 -5.399 -26.097 1.00 59.06 236 PHE A C 1
ATOM 1858 O O . PHE A 1 236 ? 39.253 -5.648 -27.298 1.00 59.06 236 PHE A O 1
ATOM 1865 N N . GLY A 1 237 ? 39.961 -4.851 -25.289 1.00 53.53 237 GLY A N 1
ATOM 1866 C CA . GLY A 1 237 ? 41.348 -4.586 -25.655 1.00 53.53 237 GLY A CA 1
ATOM 1867 C C . GLY A 1 237 ? 42.117 -5.851 -26.053 1.00 53.53 237 GLY A C 1
ATOM 1868 O O . GLY A 1 237 ? 41.693 -6.984 -25.807 1.00 53.53 237 GLY A O 1
ATOM 1869 N N . LYS A 1 238 ? 43.276 -5.658 -26.691 1.00 54.59 238 LYS A N 1
ATOM 1870 C CA . LYS A 1 238 ? 44.089 -6.734 -27.286 1.00 54.59 238 LYS A CA 1
ATOM 1871 C C . LYS A 1 238 ? 44.496 -7.811 -26.265 1.00 54.59 238 LYS A C 1
ATOM 1873 O O . LYS A 1 238 ? 44.498 -8.983 -26.621 1.00 54.59 238 LYS A O 1
ATOM 1878 N N . GLU A 1 239 ? 44.742 -7.432 -25.007 1.00 50.41 239 GLU A N 1
ATOM 1879 C CA . GLU A 1 239 ? 45.125 -8.343 -23.912 1.00 50.41 239 GLU A CA 1
ATOM 1880 C C . GLU A 1 239 ? 44.009 -9.302 -23.470 1.00 50.41 239 GLU A C 1
ATOM 1882 O O . GLU A 1 239 ? 44.251 -10.490 -23.242 1.00 50.41 239 GLU A O 1
AT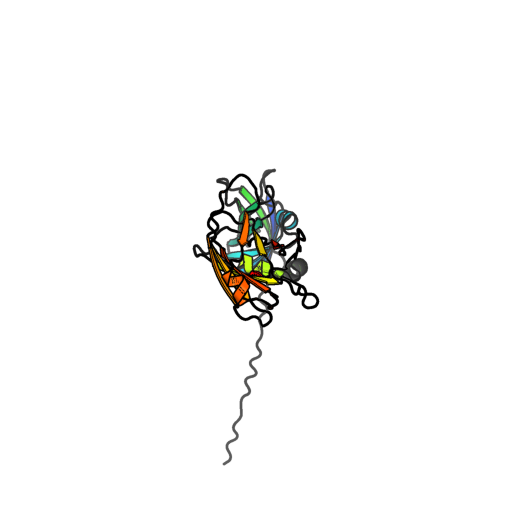OM 1887 N N . LEU A 1 240 ? 42.766 -8.815 -23.389 1.00 52.59 240 LEU A N 1
ATOM 1888 C CA . LEU A 1 240 ? 41.608 -9.664 -23.094 1.00 52.59 240 LEU A CA 1
ATOM 1889 C C . LEU A 1 240 ? 41.313 -10.609 -24.267 1.00 52.59 240 LEU A C 1
ATOM 1891 O O . LEU A 1 240 ? 40.842 -11.719 -24.063 1.00 52.59 240 LEU A O 1
ATOM 1895 N N . ARG A 1 241 ? 41.656 -10.241 -25.506 1.00 57.53 241 ARG A N 1
ATOM 1896 C CA . ARG A 1 241 ? 41.509 -11.160 -26.649 1.00 57.53 241 ARG A CA 1
ATOM 1897 C C . ARG A 1 241 ? 42.515 -12.308 -26.615 1.00 57.53 241 ARG A C 1
ATOM 1899 O O . ARG A 1 241 ? 42.167 -13.427 -26.985 1.00 57.53 241 ARG A O 1
ATOM 1906 N N . THR A 1 242 ? 43.751 -12.063 -26.179 1.00 54.50 242 THR A N 1
ATOM 1907 C CA . THR A 1 242 ? 44.784 -13.106 -26.089 1.00 54.50 242 THR A CA 1
ATOM 1908 C C . THR A 1 242 ? 44.542 -14.068 -24.933 1.00 54.50 242 THR A C 1
ATOM 1910 O O . THR A 1 242 ? 44.637 -15.274 -25.146 1.00 54.50 242 THR A O 1
ATOM 1913 N N . ARG A 1 243 ? 44.164 -13.575 -23.744 1.00 53.97 243 ARG A N 1
ATOM 1914 C CA . ARG A 1 243 ? 43.911 -14.428 -22.560 1.00 53.97 243 ARG A CA 1
ATOM 1915 C C . ARG A 1 243 ? 42.762 -15.423 -22.736 1.00 53.97 243 ARG A C 1
ATOM 1917 O O . ARG A 1 243 ? 42.682 -16.412 -22.011 1.00 53.97 243 ARG A O 1
ATOM 1924 N N . PHE A 1 244 ? 41.878 -15.172 -23.692 1.00 52.94 244 PHE A N 1
ATOM 1925 C CA . PHE A 1 244 ? 40.651 -15.936 -23.853 1.00 52.94 244 PHE A CA 1
ATOM 1926 C C . PHE A 1 244 ? 40.455 -16.540 -25.239 1.00 52.94 244 PHE A C 1
ATOM 1928 O O . PHE A 1 244 ? 39.380 -17.063 -25.552 1.00 52.94 244 PHE A O 1
ATOM 1935 N N . LYS A 1 245 ? 41.497 -16.506 -26.068 1.00 52.69 245 LYS A N 1
ATOM 1936 C CA . LYS A 1 245 ? 41.515 -17.189 -27.356 1.00 52.69 245 LYS A CA 1
ATOM 1937 C C . LYS A 1 245 ? 41.065 -18.646 -27.134 1.00 52.69 245 LYS A C 1
ATOM 1939 O O . LYS A 1 245 ? 41.716 -19.386 -26.405 1.00 52.69 245 LYS A O 1
ATOM 1944 N N . ASN A 1 246 ? 39.927 -19.020 -27.727 1.00 53.75 246 ASN A N 1
ATOM 1945 C CA . ASN A 1 246 ? 39.263 -20.337 -27.648 1.00 53.75 246 ASN A CA 1
ATOM 1946 C C . ASN A 1 246 ? 38.367 -20.635 -26.422 1.00 53.75 246 ASN A C 1
ATOM 1948 O O . ASN A 1 246 ? 37.863 -21.754 -26.321 1.00 53.75 246 ASN A O 1
ATOM 1952 N N . LYS A 1 247 ? 38.096 -19.681 -25.518 1.00 54.66 247 LYS A N 1
ATOM 1953 C CA . LYS A 1 247 ? 37.122 -19.878 -24.421 1.00 54.66 247 LYS A CA 1
ATOM 1954 C C . LYS A 1 247 ? 35.709 -19.443 -24.824 1.00 54.66 247 LYS A C 1
ATOM 1956 O O . LYS A 1 247 ? 35.536 -18.383 -25.420 1.00 54.66 247 LYS A O 1
ATOM 1961 N N . VAL A 1 248 ? 34.702 -20.245 -24.467 1.00 55.66 248 VAL A N 1
ATOM 1962 C CA . VAL A 1 248 ? 33.275 -19.929 -24.657 1.00 55.66 248 VAL A CA 1
ATOM 1963 C C . VAL A 1 248 ? 32.773 -19.132 -23.454 1.00 55.66 248 VAL A C 1
ATOM 1965 O O . VAL A 1 248 ? 32.788 -19.643 -22.334 1.00 55.66 248 VAL A O 1
ATOM 1968 N N . ILE A 1 249 ? 32.310 -17.902 -23.685 1.00 54.34 249 ILE A N 1
ATOM 1969 C CA . ILE A 1 249 ? 31.625 -17.101 -22.663 1.00 54.34 249 ILE A CA 1
ATOM 1970 C C . ILE A 1 249 ? 30.195 -17.625 -22.549 1.00 54.34 249 ILE A C 1
ATOM 1972 O O . ILE A 1 249 ? 29.465 -17.665 -23.540 1.00 54.34 249 ILE A O 1
ATOM 1976 N N . ARG A 1 250 ? 29.802 -18.057 -21.351 1.00 53.69 250 ARG A N 1
ATOM 1977 C CA . ARG A 1 250 ? 28.432 -18.524 -21.077 1.00 53.69 250 ARG A CA 1
ATOM 1978 C C . ARG A 1 250 ? 27.619 -17.501 -20.298 1.00 53.69 250 ARG A C 1
ATOM 1980 O O . ARG A 1 250 ? 26.404 -17.425 -20.466 1.00 53.69 250 ARG A O 1
ATOM 1987 N N . GLU A 1 251 ? 28.299 -16.713 -19.478 1.00 55.28 251 GLU A N 1
ATOM 1988 C CA . GLU A 1 251 ? 27.674 -15.816 -18.526 1.00 55.28 251 GLU A CA 1
ATOM 1989 C C . GLU A 1 251 ? 28.483 -14.529 -18.400 1.00 55.28 251 GLU A C 1
ATOM 1991 O O . GLU A 1 251 ? 29.716 -14.540 -18.380 1.00 55.28 251 GLU A O 1
ATOM 1996 N N . VAL A 1 252 ? 27.767 -13.414 -18.316 1.00 57.53 252 VAL A N 1
ATOM 1997 C CA . VAL A 1 252 ? 28.331 -12.112 -17.981 1.00 57.53 252 VAL A CA 1
ATOM 1998 C C . VAL A 1 252 ? 27.629 -11.655 -16.715 1.00 57.53 252 VAL A C 1
ATOM 2000 O O . VAL A 1 252 ? 26.403 -11.543 -16.685 1.00 57.53 252 VAL A O 1
ATOM 2003 N N . SER A 1 253 ? 28.407 -11.422 -15.662 1.00 52.78 253 SER A N 1
ATOM 2004 C CA . SER A 1 253 ? 27.901 -10.893 -14.403 1.00 52.78 253 SER A CA 1
ATOM 2005 C C . SER A 1 253 ? 28.348 -9.442 -14.247 1.00 52.78 253 SER A C 1
ATOM 2007 O O . SER A 1 253 ? 29.495 -9.081 -14.509 1.00 52.78 253 SER A O 1
ATOM 2009 N N . PHE A 1 254 ? 27.444 -8.582 -13.803 1.00 60.75 254 PHE A N 1
ATOM 2010 C CA . PHE A 1 254 ? 27.771 -7.209 -13.446 1.00 60.75 254 PHE A CA 1
ATOM 2011 C C . PHE A 1 254 ? 27.132 -6.858 -12.112 1.00 60.75 254 PHE A C 1
ATOM 2013 O O . PHE A 1 254 ? 26.024 -7.262 -11.782 1.00 60.75 254 PHE A O 1
ATOM 2020 N N . SER A 1 255 ? 27.865 -6.108 -11.307 1.00 47.06 255 SER A N 1
ATOM 2021 C CA . SER A 1 255 ? 27.382 -5.534 -10.064 1.00 47.06 255 SER A CA 1
ATOM 2022 C C . SER A 1 255 ? 27.175 -4.043 -10.288 1.00 47.06 255 SER A C 1
ATOM 2024 O O . SER A 1 255 ? 28.099 -3.334 -10.686 1.00 47.06 255 SER A O 1
ATOM 2026 N N . ALA A 1 256 ? 25.960 -3.572 -10.034 1.00 50.19 256 ALA A N 1
ATOM 2027 C CA . ALA A 1 256 ? 25.638 -2.155 -10.061 1.00 50.19 256 ALA A CA 1
ATOM 2028 C C . ALA A 1 256 ? 25.476 -1.669 -8.621 1.00 50.19 256 ALA A C 1
ATOM 2030 O O . ALA A 1 256 ? 24.722 -2.247 -7.834 1.00 50.19 256 ALA A O 1
ATOM 2031 N N . VAL A 1 257 ? 26.182 -0.598 -8.262 1.00 47.44 257 VAL A N 1
ATOM 2032 C CA . VAL A 1 257 ? 25.919 0.091 -6.998 1.00 47.44 257 VAL A CA 1
ATOM 2033 C C . VAL A 1 257 ? 24.757 1.045 -7.233 1.00 47.44 257 VAL A C 1
ATOM 2035 O O . VAL A 1 257 ? 24.910 2.068 -7.900 1.00 47.44 257 VAL A O 1
ATOM 2038 N N . LEU A 1 258 ? 23.578 0.707 -6.710 1.00 44.03 258 LEU A N 1
ATOM 2039 C CA . LEU A 1 258 ? 22.418 1.581 -6.796 1.00 44.03 258 LEU A CA 1
ATOM 2040 C C . LEU A 1 258 ? 22.403 2.561 -5.625 1.00 44.03 258 LEU A C 1
ATOM 2042 O O . LEU A 1 258 ? 22.546 2.198 -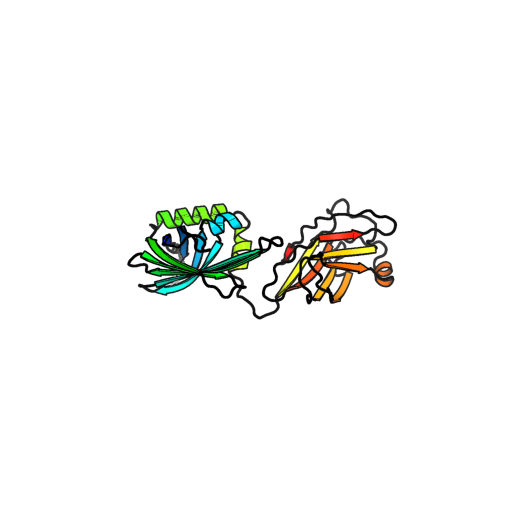4.452 1.00 44.0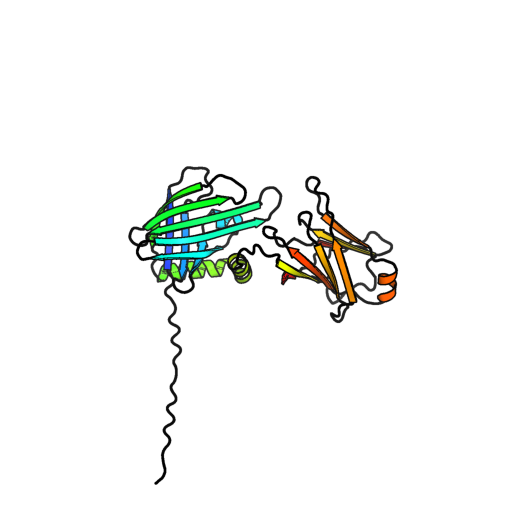3 258 LEU A O 1
ATOM 2046 N N . TYR A 1 259 ? 22.185 3.825 -5.971 1.00 43.00 259 TYR A N 1
ATOM 2047 C CA . TYR A 1 259 ? 21.910 4.880 -5.010 1.00 43.00 259 TYR A CA 1
ATOM 2048 C C . TYR A 1 259 ? 20.425 4.880 -4.614 1.00 43.00 259 TYR A C 1
ATOM 2050 O O . TYR A 1 259 ? 19.570 4.451 -5.403 1.00 43.00 259 TYR A O 1
ATOM 2058 N N . PRO A 1 260 ? 20.096 5.376 -3.409 1.00 37.94 260 PRO A N 1
ATOM 2059 C CA . PRO A 1 260 ? 18.720 5.451 -2.935 1.00 37.94 260 PRO A CA 1
ATOM 2060 C C . PRO A 1 260 ? 17.815 6.193 -3.933 1.00 37.94 260 PRO A C 1
ATOM 2062 O O . PRO A 1 260 ? 18.142 7.285 -4.389 1.00 37.94 260 PRO A O 1
ATOM 2065 N N . GLY A 1 261 ? 16.667 5.600 -4.279 1.00 39.44 261 GLY A N 1
ATOM 2066 C CA . GLY A 1 261 ? 15.680 6.201 -5.191 1.00 39.44 261 GLY A CA 1
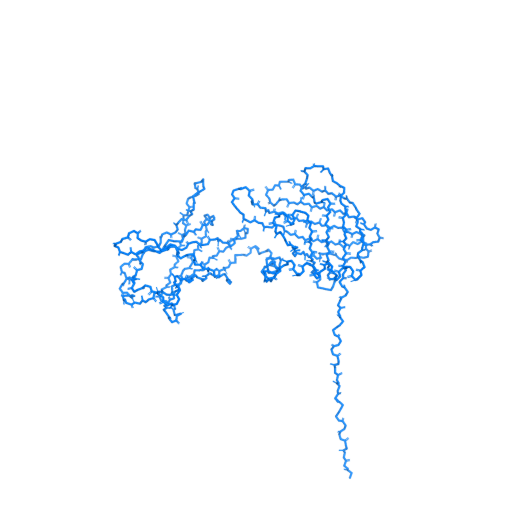ATOM 2067 C C . GLY A 1 261 ? 15.773 5.784 -6.667 1.00 39.44 261 GLY A C 1
ATOM 2068 O O . GLY A 1 261 ? 14.863 6.128 -7.430 1.00 39.44 261 GLY A O 1
ATOM 2069 N N . ASN A 1 262 ? 16.783 4.995 -7.052 1.00 43.06 262 ASN A N 1
ATOM 2070 C CA . ASN A 1 262 ? 16.898 4.381 -8.383 1.00 43.06 262 ASN A CA 1
ATOM 2071 C C . ASN A 1 262 ? 16.190 3.022 -8.418 1.00 43.06 262 ASN A C 1
ATOM 2073 O O . ASN A 1 262 ? 16.124 2.333 -7.396 1.00 43.06 262 ASN A O 1
ATOM 2077 N N . THR A 1 263 ? 15.516 2.688 -9.517 1.00 46.00 263 THR A N 1
ATOM 2078 C CA . THR A 1 263 ? 14.941 1.346 -9.716 1.00 46.00 263 THR A CA 1
ATOM 2079 C C . THR A 1 263 ? 16.020 0.362 -10.120 1.00 46.00 263 THR A C 1
ATOM 2081 O O . THR A 1 263 ? 17.103 0.778 -10.530 1.00 46.00 263 THR A O 1
ATOM 2084 N N . ALA A 1 264 ? 15.735 -0.934 -9.964 1.00 48.56 264 ALA A N 1
ATOM 2085 C CA . ALA A 1 264 ? 16.519 -1.962 -10.630 1.00 48.56 264 ALA A CA 1
ATOM 2086 C C . ALA A 1 264 ? 16.521 -1.632 -12.134 1.00 48.56 264 ALA A C 1
ATOM 2088 O O . ALA A 1 264 ? 15.430 -1.510 -12.695 1.00 48.56 264 ALA A O 1
ATOM 2089 N N . PRO A 1 265 ? 17.686 -1.384 -12.756 1.00 51.28 265 PRO A N 1
ATOM 2090 C CA . PRO A 1 265 ? 17.721 -1.038 -14.168 1.00 51.28 265 PRO A CA 1
ATOM 2091 C C . PRO A 1 265 ? 17.240 -2.222 -15.002 1.00 51.28 265 PRO A C 1
ATOM 2093 O O . PRO A 1 265 ? 17.568 -3.372 -14.692 1.00 51.28 265 PRO A O 1
ATOM 2096 N N . GLU A 1 266 ? 16.501 -1.956 -16.077 1.00 47.47 266 GLU A N 1
ATOM 2097 C CA . GLU A 1 266 ? 16.331 -2.962 -17.125 1.00 47.47 266 GLU A CA 1
ATOM 2098 C C . GLU A 1 266 ? 17.638 -3.009 -17.921 1.00 47.47 266 GLU A C 1
ATOM 2100 O O . GLU A 1 266 ? 18.075 -2.010 -18.496 1.00 47.47 266 GLU A O 1
ATOM 2105 N N . PHE A 1 267 ? 18.290 -4.169 -17.934 1.00 51.88 267 PHE A N 1
ATOM 2106 C CA . PHE A 1 267 ? 19.531 -4.352 -18.673 1.00 51.88 267 PHE A CA 1
ATOM 2107 C C . PHE A 1 267 ? 19.253 -5.069 -19.982 1.00 51.88 267 PHE A C 1
ATOM 2109 O O . PHE A 1 267 ? 18.765 -6.198 -19.989 1.00 51.88 267 PHE A O 1
ATOM 2116 N N . ARG A 1 268 ? 19.647 -4.447 -21.094 1.00 53.41 268 ARG A N 1
ATOM 2117 C CA . ARG A 1 268 ? 19.748 -5.139 -22.384 1.00 53.41 268 ARG A CA 1
ATOM 2118 C C . ARG A 1 268 ? 21.207 -5.323 -22.741 1.00 53.41 268 ARG A C 1
ATOM 2120 O O . ARG A 1 268 ? 21.975 -4.360 -22.762 1.00 53.41 268 ARG A O 1
ATOM 2127 N N . VAL A 1 269 ? 21.583 -6.572 -22.996 1.00 55.44 269 VAL A N 1
ATOM 2128 C CA . VAL A 1 269 ? 22.958 -6.953 -23.313 1.00 55.44 269 VAL A CA 1
ATOM 2129 C C . VAL A 1 269 ? 23.040 -7.272 -24.797 1.00 55.44 269 VAL A C 1
ATOM 2131 O O . VAL A 1 269 ? 22.631 -8.340 -25.242 1.00 55.44 269 VAL A O 1
ATOM 2134 N N . HIS A 1 270 ? 23.616 -6.348 -25.560 1.00 54.91 270 HIS A N 1
ATOM 2135 C CA . HIS A 1 270 ? 23.892 -6.550 -26.978 1.00 54.91 270 HIS A CA 1
ATOM 2136 C C . HIS A 1 270 ? 25.308 -7.077 -27.157 1.00 54.91 270 HIS A C 1
ATOM 2138 O O . HIS A 1 270 ? 26.275 -6.487 -26.669 1.00 54.91 270 HIS A O 1
ATOM 2144 N N . VAL A 1 271 ? 25.448 -8.174 -27.896 1.00 54.56 271 VAL A N 1
ATOM 2145 C CA . VAL A 1 271 ? 26.742 -8.826 -28.123 1.00 54.56 271 VAL A CA 1
ATOM 2146 C C . VAL A 1 271 ? 27.110 -8.743 -29.600 1.00 54.56 271 VAL A C 1
ATOM 2148 O O . VAL A 1 271 ? 26.429 -9.327 -30.444 1.00 54.56 271 VAL A O 1
ATOM 2151 N N . ARG A 1 272 ? 28.204 -8.037 -29.929 1.00 52.75 272 ARG A N 1
ATOM 2152 C CA . ARG A 1 272 ? 28.639 -7.833 -31.324 1.00 52.75 272 ARG A CA 1
ATOM 2153 C C . ARG A 1 272 ? 29.814 -8.735 -31.698 1.00 52.75 272 ARG A C 1
ATOM 2155 O O . ARG A 1 272 ? 30.843 -8.758 -31.018 1.00 52.75 272 ARG A O 1
ATOM 2162 N N . ARG A 1 273 ? 29.699 -9.445 -32.824 1.00 48.53 273 ARG A N 1
ATOM 2163 C CA . ARG A 1 273 ? 30.756 -10.309 -33.380 1.00 48.53 273 ARG A CA 1
ATOM 2164 C C . ARG A 1 273 ? 31.818 -9.499 -34.139 1.00 48.53 273 ARG A C 1
ATOM 2166 O O . ARG A 1 273 ? 31.514 -8.516 -34.807 1.00 48.53 273 ARG A O 1
ATOM 2173 N N . SER A 1 274 ? 33.078 -9.941 -34.093 1.00 41.78 274 SER A N 1
ATOM 2174 C CA . SER A 1 274 ? 34.131 -9.414 -34.975 1.00 41.78 274 SER A CA 1
ATOM 2175 C C . SER A 1 274 ? 33.894 -9.855 -36.428 1.00 41.78 274 SER A C 1
ATOM 2177 O O . SER A 1 274 ? 33.914 -11.054 -36.705 1.00 41.78 274 SER A O 1
ATOM 2179 N N . GLY A 1 275 ? 33.702 -8.899 -37.344 1.00 45.47 275 GLY A N 1
ATOM 2180 C CA . GLY A 1 275 ? 33.634 -9.148 -38.794 1.00 45.47 275 GLY A CA 1
ATOM 2181 C C . GLY A 1 275 ? 32.233 -9.218 -39.417 1.00 45.47 275 GLY A C 1
ATOM 2182 O O . GLY A 1 275 ? 32.107 -9.741 -40.517 1.00 45.47 275 GLY A O 1
ATOM 2183 N N . GLY A 1 276 ? 31.186 -8.722 -38.748 1.00 46.25 276 GLY A N 1
ATOM 2184 C CA . GLY A 1 276 ? 29.865 -8.552 -39.367 1.00 46.25 276 GLY A CA 1
ATOM 2185 C C . GLY A 1 276 ? 28.801 -8.006 -38.411 1.00 46.25 276 GLY A C 1
ATOM 2186 O O . GLY A 1 276 ? 28.876 -8.235 -37.203 1.00 46.25 276 GLY A O 1
ATOM 2187 N N . ASP A 1 277 ? 27.798 -7.320 -38.961 1.00 41.88 277 ASP A N 1
ATOM 2188 C CA . ASP A 1 277 ? 26.716 -6.621 -38.239 1.00 41.88 277 ASP A CA 1
ATOM 2189 C C . ASP A 1 277 ? 25.602 -7.549 -37.730 1.00 41.88 277 ASP A C 1
ATOM 2191 O O . ASP A 1 277 ? 24.421 -7.215 -37.754 1.00 41.88 277 ASP A O 1
ATOM 2195 N N . ARG A 1 278 ? 25.954 -8.753 -37.265 1.00 46.59 278 ARG A N 1
ATOM 2196 C CA . ARG A 1 278 ? 24.970 -9.630 -36.621 1.00 46.59 278 ARG A CA 1
ATOM 2197 C C . ARG A 1 278 ? 24.858 -9.277 -35.145 1.00 46.59 278 ARG A C 1
ATOM 2199 O O . ARG A 1 278 ? 25.790 -9.520 -34.375 1.00 46.59 278 ARG A O 1
ATOM 2206 N N . TYR A 1 279 ? 23.705 -8.726 -34.790 1.00 47.00 279 TYR A N 1
ATOM 2207 C CA . TYR A 1 279 ? 23.259 -8.512 -33.422 1.00 47.00 279 TYR A CA 1
ATOM 2208 C C . TYR A 1 279 ? 22.650 -9.810 -32.907 1.00 47.00 279 TYR A C 1
ATOM 2210 O O . TYR A 1 279 ? 21.828 -10.432 -33.579 1.00 47.00 279 TYR A O 1
ATOM 2218 N N . TYR A 1 280 ? 23.079 -10.234 -31.727 1.00 49.84 280 TYR A N 1
ATOM 2219 C CA . TYR A 1 280 ? 22.330 -11.212 -30.959 1.00 49.84 280 TYR A CA 1
ATOM 2220 C C . TYR A 1 280 ? 21.603 -10.410 -29.892 1.00 49.84 280 TYR A C 1
ATOM 2222 O O . TYR A 1 280 ? 22.234 -9.980 -28.925 1.00 49.84 280 TYR A O 1
ATOM 2230 N N . ASP A 1 281 ? 20.301 -10.200 -30.093 1.00 43.06 281 ASP A N 1
ATOM 2231 C CA . ASP A 1 281 ? 19.391 -9.865 -29.002 1.00 43.06 281 ASP A CA 1
ATOM 2232 C C . ASP A 1 281 ? 19.295 -11.112 -28.123 1.00 43.06 281 ASP A C 1
ATOM 2234 O O . ASP A 1 281 ? 18.374 -11.925 -28.206 1.00 43.06 281 ASP A O 1
ATOM 2238 N N . ALA A 1 282 ? 20.314 -11.314 -27.292 1.00 46.41 282 ALA A N 1
ATOM 2239 C CA . ALA A 1 282 ? 20.095 -12.062 -26.082 1.00 46.41 282 ALA A CA 1
ATOM 2240 C C . ALA A 1 282 ? 19.227 -11.140 -25.226 1.00 46.41 282 ALA A C 1
ATOM 2242 O O . ALA A 1 282 ? 19.742 -10.275 -24.519 1.00 46.41 282 ALA A O 1
ATOM 2243 N N . ALA A 1 283 ? 17.904 -11.307 -25.303 1.00 43.31 283 ALA A N 1
ATOM 2244 C CA . ALA A 1 283 ? 17.024 -10.939 -24.204 1.00 43.31 283 ALA A CA 1
ATOM 2245 C C . ALA A 1 283 ? 17.459 -11.799 -23.008 1.00 43.31 283 ALA A C 1
ATOM 2247 O O . ALA A 1 283 ? 16.927 -12.873 -22.735 1.00 43.31 283 ALA A O 1
ATOM 2248 N N . ALA A 1 284 ? 18.576 -11.414 -22.398 1.00 48.22 284 ALA A N 1
ATOM 2249 C CA . ALA A 1 284 ? 19.183 -12.138 -21.316 1.00 48.22 284 ALA A CA 1
ATOM 2250 C C . ALA A 1 284 ? 18.248 -11.945 -20.131 1.00 48.22 284 ALA A C 1
ATOM 2252 O O . ALA A 1 284 ? 18.050 -10.824 -19.672 1.00 48.22 284 ALA A O 1
ATOM 2253 N N . ASN A 1 285 ? 17.663 -13.039 -19.647 1.00 52.41 285 ASN A N 1
ATOM 2254 C CA . ASN A 1 285 ? 16.952 -13.050 -18.376 1.00 52.41 285 ASN A CA 1
ATOM 2255 C C . ASN A 1 285 ? 17.977 -12.786 -17.267 1.00 52.41 285 ASN A C 1
ATOM 2257 O O . ASN A 1 285 ? 18.544 -13.716 -16.689 1.00 52.41 285 ASN A O 1
ATOM 2261 N N . CYS A 1 286 ? 18.277 -11.513 -17.038 1.00 52.78 286 CYS A N 1
ATOM 2262 C CA . CYS A 1 286 ? 19.158 -11.071 -15.980 1.00 52.78 286 CYS A CA 1
ATOM 2263 C C . CYS A 1 286 ? 18.458 -11.323 -14.648 1.00 52.78 286 CYS A C 1
ATOM 2265 O O . CYS A 1 286 ? 17.334 -10.877 -14.433 1.00 52.78 286 CYS A O 1
ATOM 2267 N N . ARG A 1 287 ? 19.110 -12.058 -13.750 1.00 57.91 287 ARG A N 1
ATOM 2268 C CA . ARG A 1 287 ? 18.600 -12.277 -12.392 1.00 57.91 287 ARG A CA 1
ATOM 2269 C C . ARG A 1 287 ? 19.364 -11.377 -11.435 1.00 57.91 287 ARG A C 1
ATOM 2271 O O . ARG A 1 287 ? 20.591 -11.465 -11.382 1.00 57.91 287 ARG A O 1
ATOM 2278 N N . GLY A 1 288 ? 18.645 -10.519 -10.716 1.00 52.09 288 GLY A N 1
ATOM 2279 C CA . GLY A 1 288 ? 19.191 -9.748 -9.601 1.00 52.09 288 GLY A CA 1
ATOM 2280 C C . GLY A 1 288 ? 19.251 -10.597 -8.329 1.00 52.09 288 GLY A C 1
ATOM 2281 O O . GLY A 1 288 ? 18.344 -11.388 -8.071 1.00 52.09 288 GLY A O 1
ATOM 2282 N N . ARG A 1 289 ? 20.326 -10.450 -7.556 1.00 52.03 289 ARG A N 1
ATOM 2283 C CA . ARG A 1 289 ? 20.445 -10.892 -6.162 1.00 52.03 289 ARG A CA 1
ATOM 2284 C C . ARG A 1 289 ? 20.916 -9.736 -5.290 1.00 52.03 289 ARG A C 1
ATOM 2286 O O . ARG A 1 289 ? 21.730 -8.914 -5.783 1.00 52.03 289 ARG A O 1
#

Sequence (289 aa):
MRAFLFSLIFSFSLTHSAHAIEGFECQIDQKPGRYVPHVFSVTYDPKSREALVFDSTIDHFFGVPIAARVTAISSTRIRFSWRLRRSGGLETNIKWAYNAVVNPKNGEVRINVKPLHYEETFSGSGLCQSLSAKDARSLERKFHAMLGKDAEEQAAISRAPFPGGKSKLRYTCAVAERKRAPKWWPKSITIQTDARSGVTYEMEMLDGAGNISGKGSYDVNAKYNGGVYHSLLIEFGKELRTRFKNKVIREVSFSAVLYPGNTAPEFRVHVRRSGGDRYYDAAANCRGR

pLDDT: mean 70.18, std 21.07, range [36.16, 98.62]

Radius of gyration: 26.23 Å; chains: 1; bounding box: 61×72×84 Å

Foldseek 3Di:
DDDDDDDPPPPPPPPPPPAQKKKKWWAWDDDPPDPDFRIKIKIAGPVVQKMWIDGPVCCVQPVAIAIWGFPDDDQFKTKIKDWDADDDPPPDGFTKIKIKIAGPPFQKIKMWIDGPPDPDIDIIIGGIDMDDSVVSVVVVVVRVVRCPPCVVVSVVVGPDDQDLDWDKKKKKWFPDDPPCQDQFDFQKKKKWWPDDADKKKWKFFAFPVRDGQDIDIDRQRDDDDDDDTRIDIDGDDPVSCVSCNRTGGGMIMMIIGDHGPDDDILIFIWTHTPPDDDTDRPPTPMDID

Organism: NCBI:txid1454373